Protein AF-A0A842QDX1-F1 (afdb_monomer_lite)

Foldseek 3Di:
DDPVVVVPDDPVVVVVVVVVVVVVVVVCVVVVPPDVPVVVVVVCVLVVVLVCQLPVVPPVSVVCVCCVLPVCVVQLLSVLQVQLQVQLVQVVVQVVVCVVVDPDDDCDDSNVFAVCSNLLSVLSNLLSSLLVLLLCCVPVVHPDPDHNVRSLVVSVVSLVVSLVVLVVVLVVCCVVVPPVSVVSQQQYAHNGGPQRDPPVSSVVNSVVSNVSSVVSNVSSVD

Structure (mmCIF, N/CA/C/O backbone):
data_AF-A0A842QDX1-F1
#
_entry.id   AF-A0A842QDX1-F1
#
loop_
_atom_site.group_PDB
_atom_site.id
_atom_site.type_symbol
_atom_site.label_atom_id
_atom_site.label_alt_id
_atom_site.label_comp_id
_atom_site.label_asym_id
_atom_site.label_entity_id
_atom_site.label_seq_id
_atom_site.pdbx_PDB_ins_code
_atom_site.Cartn_x
_atom_site.Cartn_y
_atom_site.Cartn_z
_atom_site.occupancy
_atom_site.B_iso_or_equiv
_atom_site.auth_seq_id
_atom_site.auth_comp_id
_atom_site.auth_asym_id
_atom_site.auth_atom_id
_atom_site.pdbx_PDB_model_num
ATOM 1 N N . MET A 1 1 ? -6.649 -44.299 9.368 1.00 44.12 1 MET A N 1
ATOM 2 C CA . MET A 1 1 ? -7.633 -43.204 9.527 1.00 44.12 1 MET A CA 1
ATOM 3 C C . MET A 1 1 ? -8.940 -43.689 8.913 1.00 44.12 1 MET A C 1
ATOM 5 O O . MET A 1 1 ? -8.917 -44.110 7.765 1.00 44.12 1 MET A O 1
ATOM 9 N N . ASN A 1 2 ? -9.995 -43.812 9.721 1.00 43.19 2 ASN A N 1
ATOM 10 C CA . ASN A 1 2 ? -11.159 -44.667 9.454 1.00 43.19 2 ASN A CA 1
ATOM 11 C C . ASN A 1 2 ? -12.081 -44.080 8.361 1.00 43.19 2 ASN A C 1
ATOM 13 O O . ASN A 1 2 ? -12.425 -42.901 8.419 1.00 43.19 2 ASN A O 1
ATOM 17 N N . VAL A 1 3 ? -12.462 -44.893 7.370 1.00 58.62 3 VAL A N 1
ATOM 18 C CA . VAL A 1 3 ? -13.145 -44.476 6.121 1.00 58.62 3 VAL A CA 1
ATOM 19 C C . VAL A 1 3 ? -14.582 -43.974 6.363 1.00 58.62 3 VAL A C 1
ATOM 21 O O . VAL A 1 3 ? -15.122 -43.214 5.562 1.00 58.62 3 VAL A O 1
ATOM 24 N N . GLU A 1 4 ? -15.177 -44.294 7.513 1.00 51.81 4 GLU A N 1
ATOM 25 C CA . GLU A 1 4 ? -16.549 -43.905 7.878 1.00 51.81 4 GLU A CA 1
ATOM 26 C C . GLU A 1 4 ? -16.724 -42.416 8.244 1.00 51.81 4 GLU A C 1
ATOM 28 O O . GLU A 1 4 ? -17.830 -41.882 8.152 1.00 51.81 4 GLU A O 1
ATOM 33 N N . TRP A 1 5 ? -15.652 -41.701 8.609 1.00 52.66 5 TRP A N 1
ATOM 34 C CA . TRP A 1 5 ? -15.734 -40.292 9.036 1.00 52.66 5 TRP A CA 1
ATOM 35 C C . TRP A 1 5 ? -16.058 -39.310 7.897 1.00 52.66 5 TRP A C 1
ATOM 37 O O . TRP A 1 5 ? -16.647 -38.256 8.129 1.00 52.66 5 TRP A O 1
ATOM 47 N N . VAL A 1 6 ? -15.722 -39.658 6.652 1.00 55.47 6 VAL A N 1
ATOM 48 C CA . VAL A 1 6 ? -15.849 -38.759 5.488 1.00 55.47 6 VAL A CA 1
ATOM 49 C C . VAL A 1 6 ? -17.302 -38.629 5.004 1.00 55.47 6 VAL A C 1
ATOM 51 O O . VAL A 1 6 ? -17.659 -37.641 4.362 1.00 55.47 6 VAL A O 1
ATOM 54 N N . GLN A 1 7 ? -18.171 -39.591 5.327 1.00 58.50 7 GLN A N 1
ATOM 55 C CA . GLN A 1 7 ? -19.550 -39.622 4.824 1.00 58.50 7 GLN A CA 1
ATOM 56 C C . GLN A 1 7 ? -20.537 -38.744 5.615 1.00 58.50 7 GLN A C 1
ATOM 58 O O . GLN A 1 7 ? -21.637 -38.501 5.128 1.00 58.50 7 GLN A O 1
ATOM 63 N N . ARG A 1 8 ? -20.161 -38.221 6.795 1.00 58.16 8 ARG A N 1
ATOM 64 C CA . ARG A 1 8 ? -21.046 -37.404 7.659 1.00 58.16 8 ARG A CA 1
ATOM 65 C C . ARG A 1 8 ? -20.762 -35.896 7.644 1.00 58.16 8 ARG A C 1
ATOM 67 O O . ARG A 1 8 ? -21.304 -35.167 8.471 1.00 58.16 8 ARG A O 1
ATOM 74 N N . MET A 1 9 ? -19.930 -35.403 6.729 1.00 59.22 9 MET A N 1
ATOM 75 C CA . MET A 1 9 ? -19.600 -33.976 6.660 1.00 59.22 9 MET A CA 1
ATOM 76 C C . MET A 1 9 ? -20.582 -33.205 5.774 1.00 59.22 9 MET A C 1
ATOM 78 O O . MET A 1 9 ? -20.740 -33.510 4.591 1.00 59.22 9 MET A O 1
ATOM 82 N N . GLY A 1 10 ? -21.204 -32.164 6.335 1.00 73.94 10 GLY A N 1
ATOM 83 C CA . GLY A 1 10 ? -21.978 -31.190 5.565 1.00 73.94 10 GLY A CA 1
ATOM 84 C C . GLY A 1 10 ? -21.113 -30.472 4.521 1.00 73.94 10 GLY A C 1
ATOM 85 O O . GLY A 1 10 ? -19.901 -30.332 4.690 1.00 73.94 10 GLY A O 1
ATOM 86 N N . LEU A 1 11 ? -21.735 -29.997 3.436 1.00 68.94 11 LEU A N 1
ATOM 87 C CA . LEU A 1 11 ? -21.064 -29.358 2.290 1.00 68.94 11 LEU A CA 1
ATOM 88 C C . LEU A 1 11 ? -20.099 -28.226 2.706 1.00 68.94 11 LEU A C 1
ATOM 90 O O . LEU A 1 11 ? -19.024 -28.070 2.126 1.00 68.94 11 LEU A O 1
ATOM 94 N N . VAL A 1 12 ? -20.458 -27.477 3.752 1.00 64.56 12 VAL A N 1
ATOM 95 C CA . VAL A 1 12 ? -19.652 -26.391 4.332 1.00 64.56 12 VAL A CA 1
ATOM 96 C C . VAL A 1 12 ? -18.371 -26.922 4.970 1.00 64.56 12 VAL A C 1
ATOM 98 O O . VAL A 1 12 ? -17.291 -26.395 4.716 1.00 64.56 12 VAL A O 1
ATOM 101 N N . GLU A 1 13 ? -18.465 -28.011 5.729 1.00 68.81 13 GLU A N 1
ATOM 102 C CA . GLU A 1 13 ? -17.329 -28.613 6.424 1.00 68.81 13 GLU A CA 1
ATOM 103 C C . GLU A 1 13 ? -16.372 -29.282 5.429 1.00 68.81 13 GLU A C 1
ATOM 105 O O . GLU A 1 13 ? -15.154 -29.191 5.559 1.00 68.81 13 GLU A O 1
ATOM 110 N N . LYS A 1 14 ? -16.924 -29.854 4.353 1.00 67.75 14 LYS A N 1
ATOM 111 C CA . LYS A 1 14 ? -16.159 -30.417 3.234 1.00 67.75 14 LYS A CA 1
ATOM 112 C C . LYS A 1 14 ? -15.403 -29.336 2.451 1.00 67.75 14 LYS A C 1
ATOM 114 O O . LYS A 1 14 ? -14.257 -29.542 2.056 1.00 67.75 14 LYS A O 1
ATOM 119 N N . THR A 1 15 ? -16.021 -28.168 2.270 1.00 67.31 15 THR A N 1
ATOM 120 C CA . THR A 1 15 ? -15.395 -26.998 1.631 1.00 67.31 15 THR A CA 1
ATOM 121 C C . THR A 1 15 ? -14.314 -26.396 2.529 1.00 67.31 15 THR A C 1
ATOM 123 O O . THR A 1 15 ? -13.210 -26.108 2.069 1.00 67.31 15 THR A O 1
ATOM 126 N N . ARG A 1 16 ? -14.592 -26.281 3.832 1.00 66.94 16 ARG A N 1
ATOM 127 C CA . ARG A 1 16 ? -13.636 -25.835 4.849 1.00 66.94 16 ARG A CA 1
ATOM 128 C C . ARG A 1 16 ? -12.423 -26.757 4.917 1.00 66.94 16 ARG A C 1
ATOM 130 O O . ARG A 1 16 ? -11.301 -26.265 4.903 1.00 66.94 16 ARG A O 1
ATOM 137 N N . GLU A 1 17 ? -12.620 -28.072 4.923 1.00 68.00 17 GLU A N 1
ATOM 138 C CA . GLU A 1 17 ? -11.515 -29.029 4.854 1.00 68.00 17 GLU A CA 1
ATOM 139 C C . GLU A 1 17 ? -10.751 -28.958 3.533 1.00 68.00 17 GLU A C 1
ATOM 141 O O . GLU A 1 17 ? -9.529 -29.063 3.549 1.00 68.00 17 GLU A O 1
ATOM 146 N N . GLY A 1 18 ? -11.426 -28.742 2.402 1.00 73.81 18 GLY A N 1
ATOM 147 C CA . GLY A 1 18 ? -10.763 -28.525 1.114 1.00 73.81 18 GLY A CA 1
ATOM 148 C C . GLY A 1 18 ? -9.826 -27.316 1.149 1.00 73.81 18 GLY A C 1
ATOM 149 O O . GLY A 1 18 ? -8.657 -27.426 0.787 1.00 73.81 18 GLY A O 1
ATOM 150 N N . ILE A 1 19 ? -10.308 -26.188 1.675 1.00 65.00 19 ILE A N 1
ATOM 151 C CA . ILE A 1 19 ? -9.524 -24.957 1.844 1.00 65.00 19 ILE A CA 1
ATOM 152 C C . ILE A 1 19 ? -8.368 -25.181 2.822 1.00 65.00 19 ILE A C 1
ATOM 154 O O . ILE A 1 19 ? -7.234 -24.806 2.532 1.00 65.00 19 ILE A O 1
ATOM 158 N N . LEU A 1 20 ? -8.626 -25.835 3.958 1.00 59.53 20 LEU A N 1
ATOM 159 C CA . LEU A 1 20 ? -7.594 -26.139 4.947 1.00 59.53 20 LEU A CA 1
ATOM 160 C C . LEU A 1 20 ? -6.529 -27.083 4.390 1.00 59.53 20 LEU A C 1
ATOM 162 O O . LEU A 1 20 ? -5.360 -26.887 4.691 1.00 59.53 20 LEU A O 1
ATOM 166 N N . ARG A 1 21 ? -6.891 -28.056 3.547 1.00 62.84 21 ARG A N 1
ATOM 167 C CA . ARG A 1 21 ? -5.929 -28.945 2.877 1.00 62.84 21 ARG A CA 1
ATOM 168 C C . ARG A 1 21 ? -5.080 -28.199 1.856 1.00 62.84 21 ARG A C 1
ATOM 170 O O . ARG A 1 21 ? -3.879 -28.424 1.822 1.00 62.84 21 ARG A O 1
ATOM 177 N N . VAL A 1 22 ? -5.667 -27.290 1.076 1.00 64.69 22 VAL A N 1
ATOM 178 C CA . VAL A 1 22 ? -4.919 -26.437 0.136 1.00 64.69 22 VAL A CA 1
ATOM 179 C C . VAL A 1 22 ? -3.952 -25.528 0.895 1.00 64.69 22 VAL A C 1
ATOM 181 O O . VAL A 1 22 ? -2.764 -25.514 0.591 1.00 64.69 22 VAL A O 1
ATOM 184 N N . ILE A 1 23 ? -4.415 -24.843 1.943 1.00 56.50 23 ILE A N 1
ATOM 185 C CA . ILE A 1 23 ? -3.565 -24.017 2.813 1.00 56.50 23 ILE A CA 1
ATOM 186 C C . ILE A 1 23 ? -2.470 -24.870 3.469 1.00 56.50 23 ILE A C 1
ATOM 188 O O . ILE A 1 23 ? -1.314 -24.468 3.478 1.00 56.50 23 ILE A O 1
ATOM 192 N N . ALA A 1 24 ? -2.795 -26.067 3.961 1.00 54.41 24 ALA A N 1
ATOM 193 C CA . ALA A 1 24 ? -1.830 -26.979 4.574 1.00 54.41 24 ALA A CA 1
ATOM 194 C C . ALA A 1 24 ? -0.810 -27.545 3.576 1.00 54.41 24 ALA A C 1
ATOM 196 O O . ALA A 1 24 ? 0.269 -27.938 3.997 1.00 54.41 24 ALA A O 1
ATOM 197 N N . TYR A 1 25 ? -1.119 -27.568 2.277 1.00 63.50 25 TYR A N 1
ATOM 198 C CA . TYR A 1 25 ? -0.172 -27.915 1.213 1.00 63.50 25 TYR A CA 1
ATOM 199 C C . TYR A 1 25 ? 0.713 -26.724 0.824 1.00 63.50 25 TYR A C 1
ATOM 201 O O . TYR A 1 25 ? 1.889 -26.884 0.503 1.00 63.50 25 TYR A O 1
ATOM 209 N N . LEU A 1 26 ? 0.154 -25.513 0.894 1.00 51.78 26 LEU A N 1
ATOM 210 C CA . LEU A 1 26 ? 0.867 -24.268 0.633 1.00 51.78 26 LEU A CA 1
ATOM 211 C C . LEU A 1 26 ? 1.788 -23.877 1.793 1.00 51.78 26 LEU A C 1
ATOM 213 O O . LEU A 1 26 ? 2.853 -23.334 1.540 1.00 51.78 26 LEU A O 1
ATOM 217 N N . ILE A 1 27 ? 1.444 -24.192 3.046 1.00 54.28 27 ILE A N 1
ATOM 218 C CA . ILE A 1 27 ? 2.268 -23.872 4.224 1.00 54.28 27 ILE A CA 1
ATOM 219 C C . ILE A 1 27 ? 3.680 -24.476 4.107 1.00 54.28 27 ILE A C 1
ATOM 221 O O . ILE A 1 27 ? 4.635 -23.720 4.229 1.00 54.28 27 ILE A O 1
ATOM 225 N N . PRO A 1 28 ? 3.876 -25.772 3.801 1.00 45.00 28 PRO A N 1
ATOM 226 C CA . PRO A 1 28 ? 5.197 -26.333 3.555 1.00 45.00 28 PRO A CA 1
ATOM 227 C C . PRO A 1 28 ? 5.869 -25.762 2.311 1.00 45.00 28 PRO A C 1
ATOM 229 O O . PRO A 1 28 ? 7.083 -25.746 2.276 1.00 45.00 28 PRO A O 1
ATOM 232 N N . LEU A 1 29 ? 5.145 -25.290 1.296 1.00 49.12 29 LEU A N 1
ATOM 233 C CA . LEU A 1 29 ? 5.743 -24.584 0.152 1.00 49.12 29 LEU A CA 1
ATOM 234 C C . LEU A 1 29 ? 6.267 -23.200 0.566 1.00 49.12 29 LEU A C 1
ATOM 236 O O . LEU A 1 29 ? 7.365 -22.818 0.185 1.00 49.12 29 LEU A O 1
ATOM 240 N N . VAL A 1 30 ? 5.526 -22.496 1.422 1.00 44.00 30 VAL A N 1
ATOM 241 C CA . VAL A 1 30 ? 5.900 -21.206 2.022 1.00 44.00 30 VAL A CA 1
ATOM 242 C C . VAL A 1 30 ? 7.028 -21.363 3.055 1.00 44.00 30 VAL A C 1
ATOM 244 O O . VAL A 1 30 ? 7.850 -20.466 3.200 1.00 44.00 30 VAL A O 1
ATOM 247 N N . VAL A 1 31 ? 7.095 -22.502 3.754 1.00 40.97 31 VAL A N 1
ATOM 248 C CA . VAL A 1 31 ? 8.083 -22.803 4.810 1.00 40.97 31 VAL A CA 1
ATOM 249 C C . VAL A 1 31 ? 9.338 -23.507 4.268 1.00 40.97 31 VAL A C 1
ATOM 251 O O . VAL A 1 31 ? 10.419 -23.309 4.814 1.00 40.97 31 VAL A O 1
ATOM 254 N N . GLN A 1 32 ? 9.227 -24.307 3.200 1.00 40.62 32 GLN A N 1
ATOM 255 C CA . GLN A 1 32 ? 10.366 -24.954 2.522 1.00 40.62 32 GLN A CA 1
ATOM 256 C C . GLN A 1 32 ? 11.016 -24.060 1.464 1.00 40.62 32 GLN A C 1
ATOM 258 O O . GLN A 1 32 ? 12.093 -24.393 0.976 1.00 40.62 32 GLN A O 1
ATOM 263 N N . MET A 1 33 ? 10.414 -22.915 1.132 1.00 37.28 33 MET A N 1
ATOM 264 C CA . MET A 1 33 ? 11.164 -21.803 0.558 1.00 37.28 33 MET A CA 1
ATOM 265 C C . MET A 1 33 ? 12.228 -21.399 1.588 1.00 37.28 33 MET A C 1
ATOM 267 O O . MET A 1 33 ? 11.862 -20.934 2.670 1.00 37.28 33 MET A O 1
ATOM 271 N N . PRO A 1 34 ? 13.530 -21.617 1.322 1.00 37.94 34 PRO A N 1
ATOM 272 C CA . PRO A 1 34 ? 14.571 -21.381 2.309 1.00 37.94 34 PRO A CA 1
ATOM 273 C C . PRO A 1 34 ? 14.493 -19.925 2.757 1.00 37.94 34 PRO A C 1
ATOM 275 O O . PRO A 1 34 ? 14.717 -19.037 1.946 1.00 37.94 34 PRO A O 1
ATOM 278 N N . GLY A 1 35 ? 14.164 -19.678 4.026 1.00 42.69 35 GLY A N 1
ATOM 279 C CA . GLY A 1 35 ? 14.240 -18.369 4.669 1.00 42.69 35 GLY A CA 1
ATOM 280 C C . GLY A 1 35 ? 12.959 -17.526 4.633 1.00 42.69 35 GLY A C 1
ATOM 281 O O . GLY A 1 35 ? 12.659 -16.838 3.664 1.00 42.69 35 GLY A O 1
ATOM 282 N N . MET A 1 36 ? 12.335 -17.367 5.800 1.00 38.53 36 MET A N 1
ATOM 283 C CA . MET A 1 36 ? 11.612 -16.128 6.136 1.00 38.53 36 MET A CA 1
ATOM 284 C C . MET A 1 36 ? 12.513 -14.879 5.977 1.00 38.53 36 MET A C 1
ATOM 286 O O . MET A 1 36 ? 12.022 -13.798 5.663 1.00 38.53 36 MET A O 1
ATOM 290 N N . VAL A 1 37 ? 13.841 -15.042 6.089 1.00 40.44 37 VAL A N 1
ATOM 291 C CA . VAL A 1 37 ? 14.862 -14.044 5.709 1.00 40.44 37 VAL A CA 1
ATOM 292 C C . VAL A 1 37 ? 14.902 -13.809 4.196 1.00 40.44 37 VAL A C 1
ATOM 294 O O . VAL A 1 37 ? 15.125 -12.686 3.768 1.00 40.44 37 VAL A O 1
ATOM 297 N N . SER A 1 38 ? 14.616 -14.821 3.380 1.00 41.09 38 SER A N 1
ATOM 298 C CA . SER A 1 38 ? 14.566 -14.718 1.919 1.00 41.09 38 SER A CA 1
ATOM 299 C C . SER A 1 38 ? 13.260 -14.124 1.411 1.00 41.09 38 SER A C 1
ATOM 301 O O . SER A 1 38 ? 13.247 -13.622 0.301 1.00 41.09 38 SER A O 1
ATOM 303 N N . TRP A 1 39 ? 12.179 -14.117 2.199 1.00 39.19 39 TRP A N 1
ATOM 304 C CA . TRP A 1 39 ? 10.939 -13.394 1.873 1.00 39.19 39 TRP A CA 1
ATOM 305 C C . TRP A 1 39 ? 11.020 -11.906 2.242 1.00 39.19 39 TRP A C 1
ATOM 307 O O . TRP A 1 39 ? 10.640 -11.049 1.443 1.00 39.19 39 TRP A O 1
ATOM 317 N N . ILE A 1 40 ? 11.608 -11.585 3.404 1.00 39.44 40 ILE A N 1
ATOM 318 C CA . ILE A 1 40 ? 12.075 -10.222 3.717 1.00 39.44 40 ILE A CA 1
ATOM 319 C C . ILE A 1 40 ? 13.102 -9.791 2.663 1.00 39.44 40 ILE A C 1
ATOM 321 O O . ILE A 1 40 ? 13.025 -8.673 2.165 1.00 39.44 40 ILE A O 1
ATOM 325 N N . GLY A 1 41 ? 13.984 -10.705 2.252 1.00 41.25 41 GLY A N 1
ATOM 326 C CA . GLY A 1 41 ? 14.928 -10.580 1.148 1.00 41.25 41 GLY A CA 1
ATOM 327 C C . GLY A 1 41 ? 14.245 -10.312 -0.189 1.00 41.25 41 GLY A C 1
ATOM 328 O O . GLY A 1 41 ? 14.555 -9.317 -0.798 1.00 41.25 41 GLY A O 1
ATOM 329 N N . LEU A 1 42 ? 13.261 -11.096 -0.628 1.00 43.12 42 LEU A N 1
ATOM 330 C CA . LEU A 1 42 ? 12.577 -10.960 -1.924 1.00 43.12 42 LEU A CA 1
ATOM 331 C C . LEU A 1 42 ? 11.758 -9.668 -2.042 1.00 43.12 42 LEU A C 1
ATOM 333 O O . LEU A 1 42 ? 11.743 -9.058 -3.105 1.00 43.12 42 LEU A O 1
ATOM 337 N N . MET A 1 43 ? 11.113 -9.222 -0.959 1.00 43.34 43 MET A N 1
ATOM 338 C CA . MET A 1 43 ? 10.417 -7.924 -0.900 1.00 43.34 43 MET A CA 1
ATOM 339 C C . MET A 1 43 ? 11.387 -6.746 -0.828 1.00 43.34 43 MET A C 1
ATOM 341 O O . MET A 1 43 ? 11.102 -5.666 -1.344 1.00 43.34 43 MET A O 1
ATOM 345 N N . SER A 1 44 ? 12.535 -6.948 -0.184 1.00 47.94 44 SER A N 1
ATOM 346 C CA . SER A 1 44 ? 13.599 -5.959 -0.166 1.00 47.94 44 SER A CA 1
ATOM 347 C C . SER A 1 44 ? 14.503 -6.063 -1.381 1.00 47.94 44 SER A C 1
ATOM 349 O O . SER A 1 44 ? 15.203 -5.108 -1.600 1.00 47.94 44 SER A O 1
ATOM 351 N N . VAL A 1 45 ? 14.472 -7.104 -2.220 1.00 50.56 45 VAL A N 1
ATOM 352 C CA . VAL A 1 45 ? 15.362 -7.269 -3.385 1.00 50.56 45 VAL A CA 1
ATOM 353 C C . VAL A 1 45 ? 15.149 -6.160 -4.408 1.00 50.56 45 VAL A C 1
ATOM 355 O O . VAL A 1 45 ? 16.150 -5.574 -4.791 1.00 50.56 45 VAL A O 1
ATOM 358 N N . PRO A 1 46 ? 13.924 -5.769 -4.812 1.00 49.34 46 PRO A N 1
ATOM 359 C CA . PRO A 1 46 ? 13.758 -4.594 -5.665 1.00 49.34 46 PRO A CA 1
ATOM 360 C C . PRO A 1 46 ? 14.343 -3.327 -5.027 1.00 49.34 46 PRO A C 1
ATOM 362 O O . PRO A 1 46 ? 15.089 -2.597 -5.672 1.00 49.34 46 PRO A O 1
ATOM 365 N N . LEU A 1 47 ? 14.055 -3.098 -3.741 1.00 53.25 47 LEU A N 1
ATOM 366 C CA . LEU A 1 47 ? 14.543 -1.933 -3.004 1.00 53.25 47 LEU A CA 1
ATOM 367 C C . LEU A 1 47 ? 16.062 -1.987 -2.776 1.00 53.25 47 LEU A C 1
ATOM 369 O O . LEU A 1 47 ? 16.722 -0.972 -2.874 1.00 53.25 47 LEU A O 1
ATOM 373 N N . LEU A 1 48 ? 16.633 -3.153 -2.505 1.00 51.31 48 LEU A N 1
ATOM 374 C CA . LEU A 1 48 ? 18.043 -3.416 -2.245 1.00 51.31 48 LEU A CA 1
ATOM 375 C C . LEU A 1 48 ? 18.823 -3.361 -3.541 1.00 51.31 48 LEU A C 1
ATOM 377 O O . LEU A 1 48 ? 19.880 -2.770 -3.539 1.00 51.31 48 LEU A O 1
ATOM 381 N N . VAL A 1 49 ? 18.320 -3.914 -4.643 1.00 51.62 49 VAL A N 1
ATOM 382 C CA . VAL A 1 49 ? 18.918 -3.766 -5.976 1.00 51.62 49 VAL A CA 1
ATOM 383 C C . VAL A 1 49 ? 18.898 -2.299 -6.379 1.00 51.62 49 VAL A C 1
ATOM 385 O O . VAL A 1 49 ? 19.921 -1.793 -6.822 1.00 51.62 49 VAL A O 1
ATOM 388 N N . PHE A 1 50 ? 17.787 -1.593 -6.151 1.00 58.69 50 PHE A N 1
ATOM 389 C CA . PHE A 1 50 ? 17.717 -0.147 -6.349 1.00 58.69 50 PHE A CA 1
ATOM 390 C C . PHE A 1 50 ? 18.733 0.597 -5.469 1.00 58.69 50 PHE A C 1
ATOM 392 O O . PHE A 1 50 ? 19.507 1.395 -5.982 1.00 58.69 50 PHE A O 1
ATOM 399 N N . LEU A 1 51 ? 18.801 0.302 -4.168 1.00 55.56 51 LEU A N 1
ATOM 400 C CA . LEU A 1 51 ? 19.744 0.925 -3.235 1.00 55.56 51 LEU A CA 1
ATOM 401 C C . LEU A 1 51 ? 21.201 0.561 -3.556 1.00 55.56 51 LEU A C 1
ATOM 403 O O . LEU A 1 51 ? 22.065 1.419 -3.453 1.00 55.56 51 LEU A O 1
ATOM 407 N N . ILE A 1 52 ? 21.490 -0.671 -3.974 1.00 57.34 52 ILE A N 1
ATOM 408 C CA . ILE A 1 52 ? 22.821 -1.148 -4.372 1.00 57.34 52 ILE A CA 1
ATOM 409 C C . ILE A 1 52 ? 23.240 -0.487 -5.68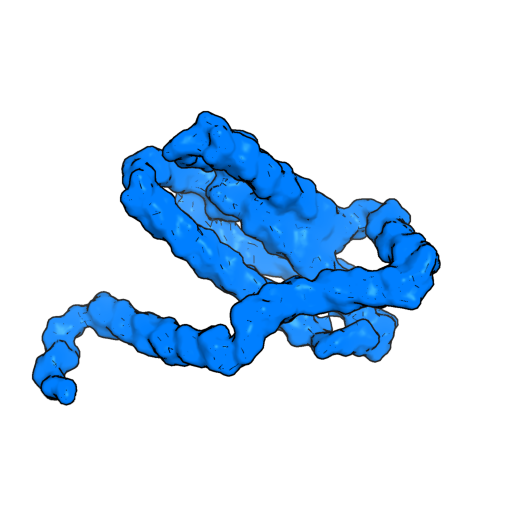4 1.00 57.34 52 ILE A C 1
ATOM 411 O O . ILE A 1 52 ? 24.372 -0.036 -5.785 1.00 57.34 52 ILE A O 1
ATOM 415 N N . ALA A 1 53 ? 22.349 -0.376 -6.670 1.00 55.69 53 ALA A N 1
ATOM 416 C CA . ALA A 1 53 ? 22.627 0.337 -7.914 1.00 55.69 53 ALA A CA 1
ATOM 417 C C . ALA A 1 53 ? 22.815 1.844 -7.667 1.00 55.69 53 ALA A C 1
ATOM 419 O O . ALA A 1 53 ? 23.735 2.455 -8.204 1.00 55.69 53 ALA A O 1
ATOM 420 N N . MET A 1 54 ? 21.989 2.437 -6.804 1.00 62.81 54 MET A N 1
ATOM 421 C CA . MET A 1 54 ? 22.067 3.849 -6.432 1.00 62.81 54 MET A CA 1
ATOM 422 C C . MET A 1 54 ? 23.362 4.164 -5.670 1.00 62.81 54 MET A C 1
ATOM 424 O O . MET A 1 54 ? 24.061 5.111 -6.015 1.00 62.81 54 MET A O 1
ATOM 428 N N . LEU A 1 55 ? 23.699 3.371 -4.647 1.00 61.94 55 LEU A N 1
ATOM 429 C CA . LEU A 1 55 ? 24.885 3.575 -3.808 1.00 61.94 55 LEU A CA 1
ATOM 430 C C . LEU A 1 55 ? 26.175 3.103 -4.493 1.00 61.94 55 LEU A C 1
ATOM 432 O O . LEU A 1 55 ? 27.230 3.694 -4.280 1.00 61.94 55 LEU A O 1
ATOM 436 N N . GLY A 1 56 ? 26.100 2.061 -5.324 1.00 61.12 56 GLY A N 1
ATOM 437 C CA . GLY A 1 56 ? 27.234 1.485 -6.054 1.00 61.12 56 GLY A CA 1
ATOM 438 C C . GLY A 1 56 ? 27.768 2.391 -7.162 1.00 61.12 56 GLY A C 1
ATOM 439 O O . GLY A 1 56 ? 28.963 2.371 -7.437 1.00 61.12 56 GLY A O 1
ATOM 440 N N . ASN A 1 57 ? 26.915 3.248 -7.729 1.00 65.62 57 ASN A N 1
ATOM 441 C CA . ASN A 1 57 ? 27.326 4.325 -8.633 1.00 65.62 57 ASN A CA 1
ATOM 442 C C . ASN A 1 57 ? 27.765 5.600 -7.881 1.00 65.62 57 ASN A C 1
ATOM 444 O O . ASN A 1 57 ? 28.019 6.630 -8.498 1.00 65.62 57 ASN A O 1
ATOM 448 N N . GLY A 1 58 ? 27.863 5.566 -6.547 1.00 69.25 58 GLY A N 1
ATOM 449 C CA . GLY A 1 58 ? 28.314 6.703 -5.746 1.00 69.25 58 GLY A CA 1
ATOM 450 C C . GLY A 1 58 ? 27.388 7.930 -5.849 1.00 69.25 58 GLY A C 1
ATOM 451 O O . GLY A 1 58 ? 26.175 7.785 -6.015 1.00 69.25 58 GLY A O 1
ATOM 452 N N . PRO A 1 59 ? 27.925 9.161 -5.736 1.00 72.62 59 PRO A N 1
ATOM 453 C CA . PRO A 1 59 ? 27.119 10.384 -5.751 1.00 72.62 59 PRO A CA 1
ATOM 454 C C . PRO A 1 59 ? 26.270 10.572 -7.015 1.00 72.62 59 PRO A C 1
ATOM 456 O O . PRO A 1 59 ? 25.209 11.187 -6.935 1.00 72.62 59 PRO A O 1
ATOM 459 N N . THR A 1 60 ? 26.697 10.040 -8.164 1.00 69.81 60 THR A N 1
ATOM 460 C CA . THR A 1 60 ? 25.952 10.148 -9.427 1.00 69.81 60 THR A CA 1
ATOM 461 C C . THR A 1 60 ? 24.728 9.241 -9.441 1.00 69.81 60 THR A C 1
ATOM 463 O O . THR A 1 60 ? 23.661 9.707 -9.816 1.00 69.81 60 THR A O 1
ATOM 466 N N . GLY A 1 61 ? 24.818 8.009 -8.928 1.00 65.44 61 GLY A N 1
ATOM 467 C CA . GLY A 1 61 ? 23.650 7.129 -8.791 1.00 65.44 61 GLY A CA 1
ATOM 468 C C . GLY A 1 61 ? 22.593 7.687 -7.838 1.00 65.44 61 GLY A C 1
ATOM 469 O O . GLY A 1 61 ? 21.396 7.620 -8.116 1.00 65.44 61 GLY A O 1
ATOM 470 N N . ILE A 1 62 ? 23.027 8.308 -6.736 1.00 63.84 62 ILE A N 1
ATOM 471 C CA . ILE A 1 62 ? 22.129 9.026 -5.821 1.00 63.84 62 ILE A CA 1
ATOM 472 C C . ILE A 1 62 ? 21.510 10.239 -6.522 1.00 63.84 62 ILE A C 1
ATOM 474 O O . ILE A 1 62 ? 20.304 10.444 -6.421 1.00 63.84 62 ILE A O 1
ATOM 478 N N . ALA A 1 63 ? 22.302 11.035 -7.245 1.00 68.75 63 ALA A N 1
ATOM 479 C CA . ALA A 1 63 ? 21.809 12.206 -7.966 1.00 68.75 63 ALA A CA 1
ATOM 480 C C . ALA A 1 63 ? 20.840 11.842 -9.100 1.00 68.75 63 ALA A C 1
ATOM 482 O O . ALA A 1 63 ? 19.879 12.571 -9.319 1.00 68.75 63 ALA A O 1
ATOM 483 N N . GLU A 1 64 ? 21.042 10.717 -9.781 1.00 67.44 64 GLU A N 1
ATOM 484 C CA . GLU A 1 64 ? 20.136 10.193 -10.804 1.00 67.44 64 GLU A CA 1
ATOM 485 C C . GLU A 1 64 ? 18.845 9.665 -10.190 1.00 67.44 64 GLU A C 1
ATOM 487 O O . GLU A 1 64 ? 17.775 10.000 -10.678 1.00 67.44 64 GLU A O 1
ATOM 492 N N . ALA A 1 65 ? 18.912 8.915 -9.086 1.00 65.38 65 ALA A N 1
ATOM 493 C CA . ALA A 1 65 ? 17.723 8.476 -8.361 1.00 65.38 65 ALA A CA 1
ATOM 494 C C . ALA A 1 65 ? 16.916 9.673 -7.833 1.00 65.38 65 ALA A C 1
ATOM 496 O O . ALA A 1 65 ? 15.706 9.763 -8.042 1.00 65.38 65 ALA A O 1
ATOM 497 N N . VAL A 1 66 ? 17.587 10.632 -7.190 1.00 67.44 66 VAL A N 1
ATOM 498 C CA . VAL A 1 66 ? 16.967 11.872 -6.710 1.00 67.44 66 VAL A CA 1
ATOM 499 C C . VAL A 1 66 ? 16.425 12.679 -7.880 1.00 67.44 66 VAL A C 1
ATOM 501 O O . VAL A 1 66 ? 15.281 13.103 -7.829 1.00 67.44 66 VAL A O 1
ATOM 504 N N . GLY A 1 67 ? 17.196 12.862 -8.949 1.00 66.75 67 GLY A N 1
ATOM 505 C CA . GLY A 1 67 ? 16.771 13.583 -10.142 1.00 66.75 67 GLY A CA 1
ATOM 506 C C . GLY A 1 67 ? 15.566 12.922 -10.801 1.00 66.75 67 GLY A C 1
ATOM 507 O O . GLY A 1 67 ? 14.606 13.590 -11.164 1.00 66.75 67 GLY A O 1
ATOM 508 N N . PHE A 1 68 ? 15.553 11.600 -10.870 1.00 65.50 68 PHE A N 1
ATOM 509 C CA . PHE A 1 68 ? 14.467 10.829 -11.443 1.00 65.50 68 PHE A CA 1
ATOM 510 C C . PHE A 1 68 ? 13.137 11.055 -10.696 1.00 65.50 68 PHE A C 1
ATOM 512 O O . PHE A 1 68 ? 12.101 11.334 -11.309 1.00 65.50 68 PHE A O 1
ATOM 519 N N . PHE A 1 69 ? 13.177 11.011 -9.365 1.00 65.56 69 PHE A N 1
ATOM 520 C CA . PHE A 1 69 ? 12.011 11.253 -8.522 1.00 65.56 69 PHE A CA 1
ATOM 521 C C . PHE A 1 69 ? 11.642 12.756 -8.472 1.00 65.56 69 PHE A C 1
ATOM 523 O O . PHE A 1 69 ? 10.484 13.145 -8.657 1.00 65.56 69 PHE A O 1
ATOM 530 N N . VAL A 1 70 ? 12.617 13.641 -8.291 1.00 69.88 70 VAL A N 1
ATOM 531 C CA . VAL A 1 70 ? 12.388 15.069 -8.021 1.00 69.88 70 VAL A CA 1
ATOM 532 C C . VAL A 1 70 ? 12.126 15.889 -9.286 1.00 69.88 70 VAL A C 1
ATOM 534 O O . VAL A 1 70 ? 11.339 16.830 -9.232 1.00 69.88 70 VAL A O 1
ATOM 537 N N . LEU A 1 71 ? 12.739 15.554 -10.426 1.00 73.75 71 LEU A N 1
ATOM 538 C CA . LEU A 1 71 ? 12.643 16.362 -11.653 1.00 73.75 71 LEU A CA 1
ATOM 539 C C . LEU A 1 71 ? 11.378 16.073 -12.471 1.00 73.75 71 LEU A C 1
ATOM 541 O O . LEU A 1 71 ? 11.018 16.877 -13.324 1.00 73.75 71 LEU A O 1
ATOM 545 N N . ASN A 1 72 ? 10.668 14.975 -12.188 1.00 76.19 72 ASN A N 1
ATOM 546 C CA . ASN A 1 72 ? 9.379 14.651 -12.808 1.00 76.19 72 ASN A CA 1
ATOM 547 C C . ASN A 1 72 ? 8.296 14.365 -11.751 1.00 76.19 72 ASN A C 1
ATOM 549 O O . ASN A 1 72 ? 7.755 13.255 -11.688 1.00 76.19 72 ASN A O 1
ATOM 553 N N . PRO A 1 73 ? 7.942 15.354 -10.909 1.00 75.25 73 PRO A N 1
ATOM 554 C CA . PRO A 1 73 ? 7.039 15.139 -9.780 1.00 75.25 73 PRO A CA 1
ATOM 555 C C . PRO A 1 73 ? 5.590 14.881 -10.213 1.00 75.25 73 PRO A C 1
ATOM 557 O O . PRO A 1 73 ? 4.816 14.314 -9.449 1.00 75.25 73 PRO A O 1
ATOM 560 N N . LEU A 1 74 ? 5.224 15.279 -11.436 1.00 83.81 74 LEU A N 1
ATOM 561 C CA . LEU A 1 74 ? 3.879 15.106 -11.990 1.00 83.81 74 LEU A CA 1
ATOM 562 C C . LEU A 1 74 ? 3.691 13.783 -12.744 1.00 83.81 74 LEU A C 1
ATOM 564 O O . LEU A 1 74 ? 2.593 13.509 -13.224 1.00 83.81 74 LEU A O 1
ATOM 568 N N . ASN A 1 75 ? 4.734 12.955 -12.855 1.00 87.62 75 ASN A N 1
ATOM 569 C CA . ASN A 1 75 ? 4.587 11.630 -13.442 1.00 87.62 75 ASN A CA 1
ATOM 570 C C . ASN A 1 75 ? 3.620 10.790 -12.567 1.00 87.62 75 ASN A C 1
ATOM 572 O O . ASN A 1 75 ? 3.857 10.676 -11.361 1.00 87.62 75 ASN A O 1
ATOM 576 N N . PRO A 1 76 ? 2.562 10.172 -13.133 1.00 91.06 76 PRO A N 1
ATOM 577 C CA . PRO A 1 76 ? 1.576 9.393 -12.377 1.00 91.06 76 PRO A CA 1
ATOM 578 C C . PRO A 1 76 ? 2.173 8.301 -11.478 1.00 91.06 76 PRO A C 1
ATOM 580 O O . PRO A 1 76 ? 1.657 8.040 -10.392 1.00 91.06 76 PRO A O 1
ATOM 583 N N . MET A 1 77 ? 3.279 7.686 -11.899 1.00 88.81 77 MET A N 1
ATOM 584 C CA . MET A 1 77 ? 3.966 6.617 -11.168 1.00 88.81 77 MET A CA 1
ATOM 585 C C . MET A 1 77 ? 4.673 7.179 -9.929 1.00 88.81 77 MET A C 1
ATOM 587 O O . MET A 1 77 ? 4.580 6.597 -8.847 1.00 88.81 77 MET A O 1
ATOM 591 N N . ASN A 1 78 ? 5.296 8.354 -10.066 1.00 88.31 78 ASN A N 1
ATOM 592 C CA . ASN A 1 78 ? 5.909 9.088 -8.958 1.00 88.31 78 ASN A CA 1
ATOM 593 C C . ASN A 1 78 ? 4.844 9.604 -7.984 1.00 88.31 78 ASN A C 1
ATOM 595 O O . ASN A 1 78 ? 5.002 9.454 -6.777 1.00 88.31 78 ASN A O 1
ATOM 599 N N . ILE A 1 79 ? 3.722 10.129 -8.489 1.00 92.69 79 ILE A N 1
ATOM 600 C CA . ILE A 1 79 ? 2.589 10.554 -7.653 1.00 92.69 79 ILE A CA 1
ATOM 601 C C . ILE A 1 79 ? 2.079 9.381 -6.808 1.00 92.69 79 ILE A C 1
ATOM 603 O O . ILE A 1 79 ? 1.930 9.521 -5.593 1.00 92.69 79 ILE A O 1
ATOM 607 N N . ALA A 1 80 ? 1.847 8.218 -7.424 1.00 93.44 80 ALA A N 1
ATOM 608 C CA . ALA A 1 80 ? 1.418 7.019 -6.708 1.00 93.44 80 ALA A CA 1
ATOM 609 C C . ALA A 1 80 ? 2.445 6.594 -5.645 1.00 93.44 80 ALA A C 1
ATOM 611 O O . ALA A 1 80 ? 2.065 6.30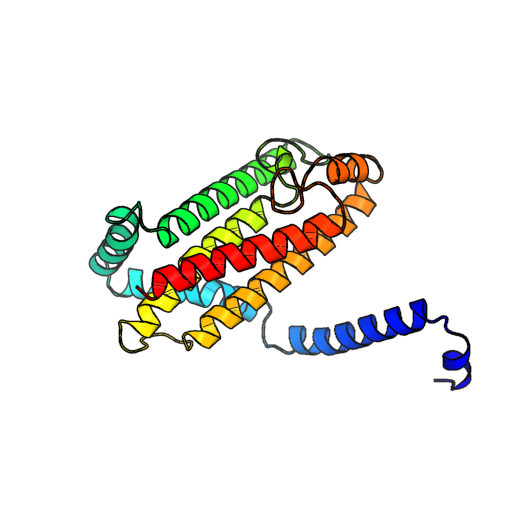6 -4.507 1.00 93.44 80 ALA A O 1
ATOM 612 N N . ALA A 1 81 ? 3.738 6.629 -5.987 1.00 89.44 81 ALA A N 1
ATOM 613 C CA . ALA A 1 81 ? 4.818 6.323 -5.059 1.00 89.44 81 ALA A CA 1
ATOM 614 C C . ALA A 1 81 ? 4.841 7.284 -3.858 1.00 89.44 81 ALA A C 1
ATOM 616 O O . ALA A 1 81 ? 4.866 6.838 -2.711 1.00 89.44 81 ALA A O 1
ATOM 617 N N . TYR A 1 82 ? 4.759 8.596 -4.087 1.00 91.06 82 TYR A N 1
ATOM 618 C CA . TYR A 1 82 ? 4.786 9.599 -3.019 1.00 91.06 82 TYR A CA 1
ATOM 619 C C . TYR A 1 82 ? 3.565 9.533 -2.123 1.00 91.06 82 TYR A C 1
ATOM 621 O O . TYR A 1 82 ? 3.709 9.516 -0.901 1.00 91.06 82 TYR A O 1
ATOM 629 N N . LEU A 1 83 ? 2.369 9.453 -2.707 1.00 94.88 83 LEU A N 1
ATOM 630 C CA . LEU A 1 83 ? 1.141 9.305 -1.933 1.00 94.88 83 LEU A CA 1
ATOM 631 C C . LEU A 1 83 ? 1.186 8.025 -1.100 1.00 94.88 83 LEU A C 1
ATOM 633 O O . LEU A 1 83 ? 0.895 8.063 0.094 1.00 94.88 83 LEU A O 1
ATOM 637 N N . GLY A 1 84 ? 1.626 6.918 -1.701 1.00 93.06 84 GLY A N 1
ATOM 638 C CA . GLY A 1 84 ? 1.818 5.655 -1.003 1.00 93.06 84 GLY A CA 1
ATOM 639 C C . GLY A 1 84 ? 2.783 5.772 0.177 1.00 93.06 84 GLY A C 1
ATOM 640 O O . GLY A 1 84 ? 2.437 5.396 1.299 1.00 93.06 84 GLY A O 1
ATOM 641 N N . ALA A 1 85 ? 3.960 6.363 -0.042 1.00 88.06 85 ALA A N 1
ATOM 642 C CA . ALA A 1 85 ? 4.969 6.573 0.993 1.00 88.06 85 ALA A CA 1
ATOM 643 C C . ALA A 1 85 ? 4.460 7.465 2.135 1.00 88.06 85 ALA A C 1
ATOM 645 O O . ALA A 1 85 ? 4.627 7.116 3.303 1.00 88.06 85 ALA A O 1
ATOM 646 N N . ILE A 1 86 ? 3.803 8.585 1.813 1.00 94.44 86 ILE A N 1
ATOM 647 C CA . ILE A 1 86 ? 3.248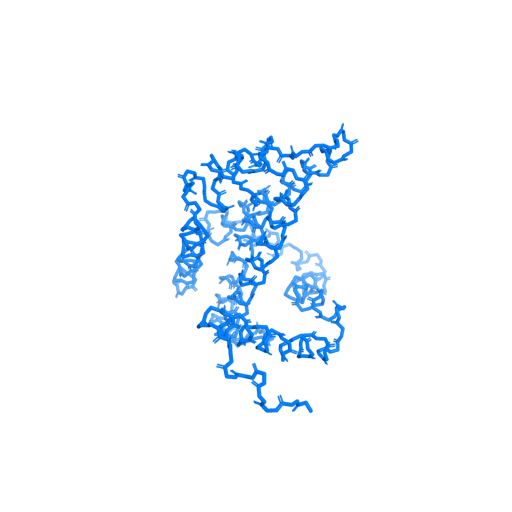 9.518 2.802 1.00 94.44 86 ILE A CA 1
ATOM 648 C C . ILE A 1 86 ? 2.179 8.822 3.645 1.00 94.44 86 ILE A C 1
ATOM 650 O O . ILE A 1 86 ? 2.226 8.892 4.874 1.00 94.44 86 ILE A O 1
ATOM 654 N N . ILE A 1 87 ? 1.240 8.115 3.007 1.00 93.75 87 ILE A N 1
ATOM 655 C CA . ILE A 1 87 ? 0.170 7.391 3.704 1.00 93.75 87 ILE A CA 1
ATOM 656 C C . ILE A 1 87 ? 0.763 6.296 4.596 1.00 93.75 87 ILE A C 1
ATOM 658 O O . ILE A 1 87 ? 0.383 6.194 5.766 1.00 93.75 87 ILE A O 1
ATOM 662 N N . ALA A 1 88 ? 1.706 5.500 4.083 1.00 86.06 88 ALA A N 1
ATOM 663 C CA . ALA A 1 88 ? 2.346 4.429 4.840 1.00 86.06 88 ALA A CA 1
ATOM 664 C C . ALA A 1 88 ? 3.094 4.984 6.058 1.00 86.06 88 ALA A C 1
ATOM 666 O O . ALA A 1 88 ? 2.857 4.538 7.181 1.00 86.06 88 ALA A O 1
ATOM 667 N N . LEU A 1 89 ? 3.935 6.002 5.857 1.00 83.38 89 LEU A N 1
ATOM 668 C CA . LEU A 1 89 ? 4.727 6.608 6.922 1.00 83.38 89 LEU A CA 1
ATOM 669 C C . LEU A 1 89 ? 3.832 7.249 7.987 1.00 83.38 89 LEU A C 1
ATOM 671 O O . LEU A 1 89 ? 3.995 6.961 9.172 1.00 83.38 89 LEU A O 1
ATOM 675 N N . ALA A 1 90 ? 2.847 8.054 7.581 1.00 91.12 90 ALA A N 1
ATOM 676 C CA . ALA A 1 90 ? 1.902 8.670 8.508 1.00 91.12 90 ALA A CA 1
ATOM 677 C C . ALA A 1 90 ? 1.141 7.614 9.325 1.00 91.12 90 ALA A C 1
ATOM 679 O O . ALA A 1 90 ? 0.962 7.771 10.532 1.00 91.12 90 ALA A O 1
ATOM 680 N N . SER A 1 91 ? 0.739 6.509 8.692 1.00 88.56 91 SER A N 1
ATOM 681 C CA . SER A 1 91 ? 0.016 5.414 9.349 1.00 88.56 91 SER A CA 1
ATOM 682 C C . SER A 1 91 ? 0.879 4.646 10.342 1.00 88.56 91 SER A C 1
ATOM 684 O O . SER A 1 91 ? 0.419 4.357 11.447 1.00 88.56 91 SER A O 1
ATOM 686 N N . ILE A 1 92 ? 2.124 4.337 9.973 1.00 84.19 92 ILE A N 1
ATOM 687 C CA . ILE A 1 92 ? 3.077 3.618 10.826 1.00 84.19 92 ILE A CA 1
ATOM 688 C C . ILE A 1 92 ? 3.454 4.477 12.033 1.00 84.19 92 ILE A C 1
ATOM 690 O O . ILE A 1 92 ? 3.396 3.998 13.165 1.00 84.19 92 ILE A O 1
ATOM 694 N N . LEU A 1 93 ? 3.788 5.753 11.812 1.00 86.38 93 LEU A N 1
ATOM 695 C CA . LEU A 1 93 ? 4.132 6.681 12.889 1.00 86.38 93 LEU A CA 1
ATOM 696 C C . LEU A 1 93 ? 2.950 6.885 13.838 1.00 86.38 93 LEU A C 1
ATOM 698 O O . LEU A 1 93 ? 3.115 6.782 15.054 1.00 86.38 93 LEU A O 1
ATOM 702 N N . HIS A 1 94 ? 1.748 7.106 13.298 1.00 89.81 94 HIS A N 1
ATOM 703 C CA . HIS A 1 94 ? 0.543 7.266 14.109 1.00 89.81 94 HIS A CA 1
ATOM 704 C C . HIS A 1 94 ? 0.248 6.015 14.939 1.00 89.81 94 HIS A C 1
ATOM 706 O O . HIS A 1 94 ? 0.018 6.116 16.144 1.00 89.81 94 HIS A O 1
ATOM 712 N N . LEU A 1 95 ? 0.322 4.827 14.332 1.00 87.06 95 LEU A N 1
ATOM 713 C CA . LEU A 1 95 ? 0.114 3.566 15.041 1.00 87.06 95 LEU A CA 1
ATOM 714 C C . LEU A 1 95 ? 1.171 3.350 16.133 1.00 87.06 95 LEU A C 1
ATOM 716 O O . LEU A 1 95 ? 0.826 2.948 17.243 1.00 87.06 95 LEU A O 1
ATOM 720 N N . ALA A 1 96 ? 2.443 3.639 15.851 1.00 85.56 96 ALA A N 1
ATOM 721 C CA . ALA A 1 96 ? 3.537 3.495 16.809 1.00 85.56 96 ALA A CA 1
ATOM 722 C C . ALA A 1 96 ? 3.377 4.430 18.016 1.00 85.56 96 ALA A C 1
ATOM 724 O O . ALA A 1 96 ? 3.604 4.013 19.153 1.00 85.56 96 ALA A O 1
ATOM 725 N N . VAL A 1 97 ? 2.952 5.676 17.789 1.00 87.81 97 VAL A N 1
ATOM 726 C CA . VAL A 1 97 ? 2.669 6.638 18.864 1.00 87.81 97 VAL A CA 1
ATOM 727 C C . VAL A 1 97 ? 1.455 6.197 19.680 1.00 87.81 97 VAL A C 1
ATOM 729 O O . VAL A 1 97 ? 1.512 6.206 20.909 1.00 87.81 97 VAL A O 1
ATOM 732 N N . GLN A 1 98 ? 0.374 5.770 19.025 1.00 87.31 98 GLN A N 1
ATOM 733 C CA . GLN A 1 98 ? -0.860 5.387 19.714 1.00 87.31 98 GLN A CA 1
ATOM 734 C C . GLN A 1 98 ? -0.713 4.093 20.511 1.00 87.31 98 GLN A C 1
ATOM 736 O O . GLN A 1 98 ? -1.187 4.038 21.639 1.00 87.31 98 GLN A O 1
ATOM 741 N N . LYS A 1 99 ? 0.025 3.097 20.005 1.00 81.38 99 LYS A N 1
ATOM 742 C CA . LYS A 1 99 ? 0.333 1.865 20.754 1.00 81.38 99 LYS A CA 1
ATOM 743 C C . LYS A 1 99 ? 1.109 2.122 22.049 1.00 81.38 99 LYS A C 1
ATOM 745 O O . LYS A 1 99 ? 1.014 1.326 22.973 1.00 81.38 99 LYS A O 1
ATOM 750 N N . ARG A 1 100 ? 1.878 3.215 22.129 1.00 82.00 100 ARG A N 1
ATOM 751 C CA . ARG A 1 100 ? 2.579 3.617 23.363 1.00 82.00 100 ARG A CA 1
ATOM 752 C C . ARG A 1 100 ? 1.679 4.362 24.347 1.00 82.00 100 ARG A C 1
ATOM 754 O O . ARG A 1 100 ? 1.963 4.356 25.537 1.00 82.00 100 ARG A O 1
ATOM 761 N N . LYS A 1 101 ? 0.643 5.042 23.850 1.00 77.81 101 LYS A N 1
ATOM 762 C CA . LYS A 1 101 ? -0.245 5.900 24.649 1.00 77.81 101 LYS A CA 1
ATOM 763 C C . LYS A 1 101 ? -1.528 5.204 25.097 1.00 77.81 101 LYS A C 1
ATOM 765 O O . LYS A 1 101 ? -2.094 5.598 26.109 1.00 77.81 101 LYS A O 1
ATOM 770 N N . ALA A 1 102 ? -2.007 4.218 24.344 1.00 64.56 102 ALA A N 1
ATOM 771 C CA . ALA A 1 102 ? -3.319 3.616 24.534 1.00 64.56 102 ALA A CA 1
ATOM 772 C C . ALA A 1 102 ? -3.260 2.083 24.484 1.00 64.56 102 ALA A C 1
ATOM 774 O O . ALA A 1 102 ? -2.594 1.502 23.630 1.00 64.56 102 ALA A O 1
ATOM 775 N N . ASN A 1 103 ? -4.047 1.440 25.352 1.00 67.19 103 ASN A N 1
ATOM 776 C CA . ASN A 1 103 ? -4.275 -0.012 25.364 1.00 67.19 103 ASN A CA 1
ATOM 777 C C . ASN A 1 103 ? -5.500 -0.446 24.523 1.00 67.19 103 ASN A C 1
ATOM 779 O O . ASN A 1 103 ? -5.921 -1.599 24.610 1.00 67.19 103 ASN A O 1
ATOM 783 N N . GLY A 1 104 ? -6.084 0.460 23.729 1.00 83.56 104 GLY A N 1
ATOM 784 C CA . GLY A 1 104 ? -7.349 0.258 23.005 1.00 83.56 104 GLY A CA 1
ATOM 785 C C . GLY A 1 104 ? -7.220 0.151 21.481 1.00 83.56 104 GLY A C 1
ATOM 786 O O . GLY A 1 104 ? -6.117 0.182 20.926 1.00 83.56 104 GLY A O 1
ATOM 787 N N . LEU A 1 105 ? -8.365 0.040 20.801 1.00 89.56 105 LEU A N 1
ATOM 788 C CA . LEU A 1 105 ? -8.454 0.010 19.341 1.00 89.56 105 LEU A CA 1
ATOM 789 C C . LEU A 1 105 ? -8.114 1.390 18.746 1.00 89.56 105 LEU A C 1
ATOM 791 O O . LEU A 1 105 ? -8.685 2.417 19.116 1.00 89.56 105 LEU A O 1
ATOM 795 N N . VAL A 1 106 ? -7.174 1.433 17.798 1.00 91.88 106 VAL A N 1
ATOM 796 C CA . VAL A 1 106 ? -6.749 2.688 17.159 1.00 91.88 106 VAL A CA 1
ATOM 797 C C . VAL A 1 106 ? -7.684 3.021 15.997 1.00 91.88 106 VAL A C 1
ATOM 799 O O . VAL A 1 106 ? -7.631 2.382 14.955 1.00 91.88 106 VAL A O 1
ATOM 802 N N . MET A 1 107 ? -8.510 4.056 16.173 1.00 93.50 107 MET A N 1
ATOM 803 C CA . MET A 1 107 ? -9.504 4.507 15.178 1.00 93.50 107 MET A CA 1
ATOM 804 C C . MET A 1 107 ? -9.311 5.973 14.744 1.00 93.50 107 MET A C 1
ATOM 806 O O . MET A 1 107 ? -10.163 6.556 14.078 1.00 93.50 107 MET A O 1
ATOM 810 N N . SER A 1 108 ? -8.213 6.608 15.163 1.00 92.81 108 SER A N 1
ATOM 811 C CA . SER A 1 108 ? -7.911 8.018 14.887 1.00 92.81 108 SER A CA 1
ATOM 812 C C . SER A 1 108 ? -6.828 8.180 13.818 1.00 92.81 108 SER A C 1
ATOM 814 O O . SER A 1 108 ? -6.164 7.217 13.435 1.00 92.81 108 SER A O 1
ATOM 816 N N . GLY A 1 109 ? -6.610 9.413 13.351 1.00 92.56 109 GLY A N 1
ATOM 817 C CA . GLY A 1 109 ? -5.598 9.690 12.326 1.00 92.56 109 GLY A CA 1
ATOM 818 C C . GLY A 1 109 ? -5.953 8.998 11.004 1.00 92.56 109 GLY A C 1
ATOM 819 O O . GLY A 1 109 ? -7.128 8.998 10.649 1.00 92.56 109 GLY A O 1
ATOM 820 N N . PRO A 1 110 ? -4.999 8.385 10.283 1.00 94.12 110 PRO A N 1
ATOM 821 C CA . PRO A 1 110 ? -5.277 7.672 9.029 1.00 94.12 110 PRO A CA 1
ATOM 822 C C . PRO A 1 110 ? -6.314 6.543 9.163 1.00 94.12 110 PRO A C 1
ATOM 824 O O . PRO A 1 110 ? -7.097 6.313 8.242 1.00 94.12 110 PRO A O 1
ATOM 827 N N . TYR A 1 111 ? -6.381 5.903 10.337 1.00 94.75 111 TYR A N 1
ATOM 828 C CA . TYR A 1 111 ? -7.310 4.805 10.636 1.00 94.75 111 TYR A CA 1
ATOM 829 C C . TYR A 1 111 ? -8.776 5.259 10.707 1.00 94.75 111 TYR A C 1
ATOM 831 O O . TYR A 1 111 ? -9.682 4.441 10.691 1.00 94.75 111 TYR A O 1
ATOM 839 N N . ARG A 1 112 ? -9.058 6.569 10.731 1.00 94.31 112 ARG A N 1
ATOM 840 C CA . ARG A 1 112 ? -10.447 7.053 10.653 1.00 94.31 112 ARG A CA 1
ATOM 841 C C . ARG A 1 112 ? -11.069 6.866 9.266 1.00 94.31 112 ARG A C 1
ATOM 843 O O . ARG A 1 112 ? -12.288 6.899 9.143 1.00 94.31 112 ARG A O 1
ATOM 850 N N . TYR A 1 113 ? -10.236 6.792 8.225 1.00 95.00 113 TYR A N 1
ATOM 851 C CA . TYR A 1 113 ? -10.683 6.800 6.830 1.00 95.00 113 TYR A CA 1
ATOM 852 C C . TYR A 1 113 ? -10.759 5.392 6.257 1.00 95.00 113 TYR A C 1
ATOM 854 O O . TYR A 1 113 ? -11.709 5.069 5.546 1.00 95.00 113 TYR A O 1
ATOM 862 N N . VAL A 1 114 ? -9.763 4.565 6.573 1.00 96.44 114 VAL A N 1
ATOM 863 C CA . VAL A 1 114 ? -9.665 3.176 6.126 1.00 96.44 114 VAL A CA 1
ATOM 864 C C . VAL A 1 114 ? -9.095 2.313 7.244 1.00 96.44 114 VAL A C 1
ATOM 866 O O . VAL A 1 114 ? -8.340 2.811 8.078 1.00 96.44 114 VAL A O 1
ATOM 869 N N . ARG A 1 115 ? -9.434 1.021 7.259 1.00 95.94 115 ARG A N 1
ATOM 870 C CA . ARG A 1 115 ? -9.043 0.097 8.334 1.00 95.94 115 ARG A CA 1
ATOM 871 C C . ARG A 1 115 ? -7.558 -0.235 8.304 1.00 95.94 115 ARG A C 1
ATOM 873 O O . ARG A 1 115 ? -6.953 -0.391 9.360 1.00 95.94 115 ARG A O 1
ATOM 880 N N . HIS A 1 116 ? -6.972 -0.256 7.107 1.00 94.75 116 HIS A N 1
ATOM 881 C CA . HIS A 1 116 ? -5.581 -0.651 6.879 1.00 94.75 116 HIS A CA 1
ATOM 882 C C . HIS A 1 116 ? -4.798 0.395 6.066 1.00 94.75 116 HIS A C 1
ATOM 884 O O . HIS A 1 116 ? -4.304 0.100 4.972 1.00 94.75 116 HIS A O 1
ATOM 890 N N . PRO A 1 117 ? -4.649 1.634 6.570 1.00 95.75 117 PRO A N 1
ATOM 891 C CA . PRO A 1 117 ? -4.038 2.725 5.812 1.00 95.75 117 PRO A CA 1
ATOM 892 C C . PRO A 1 117 ? -2.545 2.471 5.554 1.00 95.75 117 PRO A C 1
ATOM 894 O O . PRO A 1 117 ? -2.031 2.826 4.498 1.00 95.75 117 PRO A O 1
ATOM 897 N N . GLN A 1 118 ? -1.857 1.767 6.461 1.00 91.50 118 GLN A N 1
ATOM 898 C CA . GLN A 1 118 ? -0.466 1.344 6.269 1.00 91.50 118 GLN A CA 1
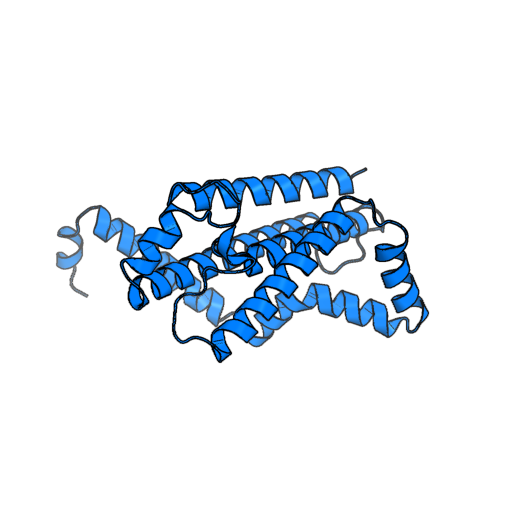ATOM 899 C C . GLN A 1 118 ? -0.291 0.432 5.044 1.00 91.50 118 GLN A C 1
ATOM 901 O O . GLN A 1 118 ? 0.635 0.625 4.260 1.00 91.50 118 GLN A O 1
ATOM 906 N N . TYR A 1 119 ? -1.201 -0.526 4.846 1.00 89.56 119 TYR A N 1
ATOM 907 C CA . TYR A 1 119 ? -1.146 -1.458 3.721 1.00 89.56 119 TYR A CA 1
ATOM 908 C C . TYR A 1 119 ? -1.570 -0.782 2.426 1.00 89.56 119 TYR A C 1
ATOM 910 O O . TYR A 1 119 ? -0.903 -0.970 1.417 1.00 89.56 119 TYR A O 1
ATOM 918 N N . LEU A 1 120 ? -2.593 0.079 2.466 1.00 94.44 120 LEU A N 1
ATOM 919 C CA . LEU A 1 120 ? -2.942 0.937 1.334 1.00 94.44 120 LEU A CA 1
ATOM 920 C C . LEU A 1 120 ? -1.723 1.735 0.848 1.00 94.44 120 LEU A C 1
ATOM 922 O O . LEU A 1 120 ? -1.412 1.723 -0.341 1.00 94.44 120 LEU A O 1
ATOM 926 N N . GLY A 1 121 ? -1.020 2.402 1.767 1.00 90.25 121 GLY A N 1
ATOM 927 C CA . GLY A 1 121 ? 0.164 3.188 1.433 1.00 90.25 121 GLY A CA 1
ATOM 928 C C . GLY A 1 121 ? 1.271 2.343 0.798 1.00 90.25 121 GLY A C 1
ATOM 929 O O . GLY A 1 121 ? 1.806 2.709 -0.246 1.00 90.25 121 GLY A O 1
ATOM 930 N N . LEU A 1 122 ? 1.572 1.174 1.371 1.00 85.88 122 LEU A N 1
ATOM 931 C CA . LEU A 1 122 ? 2.584 0.260 0.830 1.00 85.88 122 LEU A CA 1
ATOM 932 C C . LEU A 1 122 ? 2.192 -0.315 -0.539 1.00 85.88 122 LEU A C 1
ATOM 934 O O . LEU A 1 122 ? 3.045 -0.432 -1.418 1.00 85.88 122 LEU A O 1
ATOM 938 N N . LEU A 1 123 ? 0.914 -0.630 -0.754 1.00 89.44 123 LEU A N 1
ATOM 939 C CA . LEU A 1 123 ? 0.416 -1.115 -2.041 1.00 89.44 123 LEU A CA 1
ATOM 940 C C . LEU A 1 123 ? 0.501 -0.028 -3.117 1.00 89.44 123 LEU A C 1
ATOM 942 O O . LEU A 1 123 ? 0.973 -0.310 -4.214 1.00 89.44 123 LEU A O 1
ATOM 946 N N . LEU A 1 124 ? 0.142 1.223 -2.812 1.00 94.19 124 LEU A N 1
ATOM 947 C CA . LEU A 1 124 ? 0.310 2.350 -3.741 1.00 94.19 124 LEU A CA 1
ATOM 948 C C . LEU A 1 124 ? 1.788 2.633 -4.045 1.00 94.19 124 LEU A C 1
ATOM 950 O O . LEU A 1 124 ? 2.156 2.800 -5.208 1.00 94.19 124 LEU A O 1
ATOM 954 N N . LEU A 1 125 ? 2.640 2.606 -3.015 1.00 86.12 125 LEU A N 1
ATOM 955 C CA . LEU A 1 125 ? 4.083 2.794 -3.154 1.00 86.12 125 LEU A CA 1
ATOM 956 C C . LEU A 1 125 ? 4.691 1.752 -4.097 1.00 86.12 125 LEU A C 1
ATOM 958 O O . LEU A 1 125 ? 5.357 2.084 -5.077 1.00 86.12 125 LEU A O 1
ATOM 962 N N . THR A 1 126 ? 4.418 0.479 -3.817 1.00 82.81 126 THR A N 1
ATOM 963 C CA . THR A 1 126 ? 4.913 -0.636 -4.629 1.00 82.81 126 THR A CA 1
ATOM 964 C C . THR A 1 126 ? 4.294 -0.657 -6.024 1.00 82.81 126 THR A C 1
ATOM 966 O O . THR A 1 126 ? 4.973 -1.082 -6.952 1.00 82.81 126 THR A O 1
ATOM 969 N N . SER A 1 127 ? 3.072 -0.147 -6.219 1.00 90.62 127 SER A N 1
ATOM 970 C CA . SER A 1 127 ? 2.465 0.008 -7.554 1.00 90.62 127 SER A CA 1
ATOM 971 C C . SER A 1 127 ? 3.238 1.010 -8.410 1.00 90.62 127 SER A C 1
ATOM 973 O O . SER A 1 127 ? 3.562 0.711 -9.558 1.00 90.62 127 SER A O 1
ATOM 975 N N . GLY A 1 128 ? 3.594 2.169 -7.839 1.00 89.12 128 GLY A N 1
ATOM 976 C CA . GLY A 1 128 ? 4.419 3.175 -8.511 1.00 89.12 128 GLY A CA 1
ATOM 977 C C . GLY A 1 128 ? 5.780 2.615 -8.932 1.00 89.12 128 GLY A C 1
ATOM 978 O O . GLY A 1 128 ? 6.157 2.712 -10.098 1.00 89.12 128 GLY A O 1
ATOM 979 N N . PHE A 1 129 ? 6.480 1.931 -8.019 1.00 81.56 129 PHE A N 1
ATOM 980 C CA . PHE A 1 129 ? 7.764 1.284 -8.327 1.00 81.56 129 PHE A CA 1
ATOM 981 C C . PHE A 1 129 ? 7.652 0.116 -9.309 1.00 81.56 129 PHE A C 1
ATOM 983 O O . PHE A 1 129 ? 8.550 -0.080 -10.126 1.00 81.56 129 PHE A O 1
ATOM 990 N N . THR A 1 130 ? 6.559 -0.647 -9.260 1.00 84.81 130 THR A N 1
ATOM 991 C CA . THR A 1 130 ? 6.289 -1.740 -10.207 1.00 84.81 130 THR A CA 1
ATOM 992 C C . THR A 1 130 ? 6.113 -1.189 -11.610 1.00 84.81 130 THR A C 1
ATOM 994 O O . THR A 1 130 ? 6.760 -1.670 -12.537 1.00 84.81 130 THR A O 1
ATOM 997 N N . ALA A 1 131 ? 5.296 -0.145 -11.767 1.00 88.75 131 ALA A N 1
ATOM 998 C CA . ALA A 1 131 ? 5.131 0.520 -13.049 1.00 88.75 131 ALA A CA 1
ATOM 999 C C . ALA A 1 131 ? 6.468 1.081 -13.549 1.00 88.75 131 ALA A C 1
ATOM 1001 O O . ALA A 1 131 ? 6.767 1.002 -14.737 1.00 88.75 131 ALA A O 1
ATOM 1002 N N . TRP A 1 132 ? 7.300 1.605 -12.646 1.00 81.81 132 TRP A N 1
ATOM 1003 C CA . TRP A 1 132 ? 8.596 2.162 -13.020 1.00 81.81 132 TRP A CA 1
ATOM 1004 C C . TRP A 1 132 ? 9.587 1.109 -13.495 1.00 81.81 132 TRP A C 1
ATOM 1006 O O . TRP A 1 132 ? 10.178 1.233 -14.565 1.00 81.81 132 TRP A O 1
ATOM 1016 N N . SER A 1 133 ? 9.679 0.018 -12.74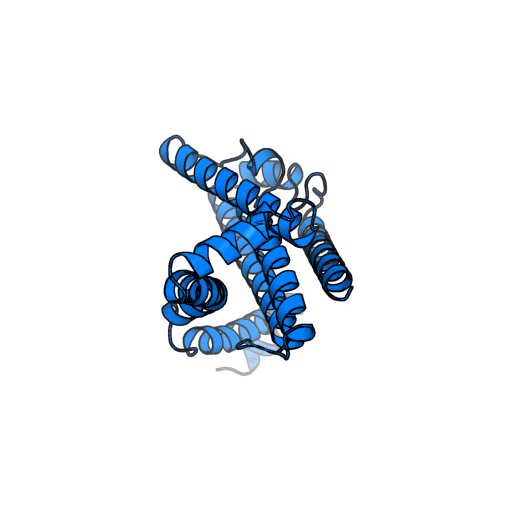4 1.00 77.88 133 SER A N 1
ATOM 1017 C CA . SER A 1 133 ? 10.463 -1.154 -13.126 1.00 77.88 133 SER A CA 1
ATOM 1018 C C . SER A 1 133 ? 9.983 -1.711 -14.466 1.00 77.88 133 SER A C 1
ATOM 1020 O O . SER A 1 133 ? 10.794 -2.040 -15.325 1.00 77.88 133 SER A O 1
ATOM 1022 N N . TYR A 1 134 ? 8.666 -1.745 -14.684 1.00 84.00 134 TYR A N 1
ATOM 1023 C CA . TYR A 1 134 ? 8.072 -2.137 -15.956 1.00 84.00 134 TYR A CA 1
ATOM 1024 C C . TYR A 1 134 ? 8.509 -1.215 -17.107 1.00 84.00 134 TYR A C 1
ATOM 1026 O O . TYR A 1 134 ? 8.955 -1.721 -18.134 1.00 84.00 134 TYR A O 1
ATOM 1034 N N . TRP A 1 135 ? 8.461 0.112 -16.926 1.00 84.75 135 TRP A N 1
ATOM 1035 C CA . TRP A 1 135 ? 8.917 1.089 -17.928 1.00 84.75 135 TRP A CA 1
ATOM 1036 C C . TRP A 1 135 ? 10.393 0.887 -18.295 1.00 84.75 135 TRP A C 1
ATOM 1038 O O . TRP A 1 135 ? 10.732 0.840 -19.476 1.00 84.75 135 TRP A O 1
ATOM 1048 N N . VAL A 1 136 ? 11.269 0.717 -17.298 1.00 74.50 136 VAL A N 1
ATOM 1049 C CA . VAL A 1 136 ? 12.710 0.498 -17.519 1.00 74.50 136 VAL A CA 1
ATOM 1050 C C . VAL A 1 136 ? 12.957 -0.798 -18.285 1.00 74.50 136 VAL A C 1
ATOM 1052 O O . VAL A 1 136 ? 13.749 -0.822 -19.225 1.00 74.50 136 VAL A O 1
ATOM 1055 N N . LEU A 1 137 ? 12.262 -1.877 -17.922 1.00 72.31 137 LEU A N 1
ATOM 1056 C CA . LEU A 1 137 ? 12.436 -3.171 -18.576 1.00 72.31 137 LEU A CA 1
ATOM 1057 C C . LEU A 1 137 ? 12.032 -3.136 -20.056 1.00 72.31 137 LEU A C 1
ATOM 1059 O O . LEU A 1 137 ? 12.694 -3.778 -20.869 1.00 72.31 137 LEU A O 1
ATOM 1063 N N . ILE A 1 138 ? 10.989 -2.385 -20.422 1.00 81.19 138 ILE A N 1
ATOM 1064 C CA . ILE A 1 138 ? 10.533 -2.311 -21.819 1.00 81.19 138 ILE A CA 1
ATOM 1065 C C . ILE A 1 138 ? 11.318 -1.290 -22.665 1.00 81.19 138 ILE A C 1
ATOM 1067 O O . ILE A 1 138 ? 11.465 -1.513 -23.864 1.00 81.19 138 ILE A O 1
ATOM 1071 N N . HIS A 1 139 ? 11.846 -0.209 -22.074 1.00 74.00 139 HIS A N 1
ATOM 1072 C CA . HIS A 1 139 ? 12.539 0.861 -22.814 1.00 74.00 139 HIS A CA 1
ATOM 1073 C C . HIS A 1 139 ? 14.069 0.755 -22.796 1.00 74.00 139 HIS A C 1
ATOM 1075 O O . HIS A 1 139 ? 14.729 1.270 -23.696 1.00 74.00 139 HIS A O 1
ATOM 1081 N N . THR A 1 140 ? 14.650 0.066 -21.812 1.00 61.56 140 THR A N 1
ATOM 1082 C CA . THR A 1 140 ? 16.105 0.031 -21.581 1.00 61.56 140 THR A CA 1
ATOM 1083 C C . THR A 1 140 ? 16.691 -1.366 -21.830 1.00 61.56 140 THR A C 1
ATOM 1085 O O . THR A 1 140 ? 17.578 -1.820 -21.113 1.00 61.56 140 THR A O 1
ATOM 1088 N N . PHE A 1 141 ? 16.188 -2.077 -22.849 1.00 60.50 141 PHE A N 1
ATOM 1089 C CA . PHE A 1 141 ? 16.654 -3.416 -23.258 1.00 60.50 141 PHE A CA 1
ATOM 1090 C C . PHE A 1 141 ? 16.568 -4.508 -22.171 1.00 60.50 141 PHE A C 1
ATOM 1092 O O . PHE A 1 141 ? 17.358 -5.451 -22.172 1.00 60.50 141 PHE A O 1
ATOM 1099 N N . GLY A 1 142 ? 15.607 -4.421 -21.245 1.00 55.50 142 GLY A N 1
ATOM 1100 C CA . GLY A 1 142 ? 15.372 -5.486 -20.265 1.00 55.50 142 GLY A CA 1
ATOM 1101 C C . GLY A 1 142 ? 16.433 -5.600 -19.170 1.00 55.50 142 GLY A C 1
ATOM 1102 O O . GLY A 1 142 ? 16.588 -6.678 -18.599 1.00 55.50 142 GLY A O 1
ATOM 1103 N N . ILE A 1 143 ? 17.165 -4.523 -18.856 1.00 53.38 143 ILE A N 1
ATOM 1104 C CA . ILE A 1 143 ? 18.087 -4.518 -17.712 1.00 53.38 143 ILE A CA 1
ATOM 1105 C C . ILE A 1 143 ? 17.270 -4.622 -16.416 1.00 53.38 143 ILE A C 1
ATOM 1107 O O . ILE A 1 143 ? 16.766 -3.637 -15.879 1.00 53.38 143 ILE A O 1
ATOM 1111 N N . GLY A 1 144 ? 17.133 -5.846 -15.916 1.00 58.06 144 GLY A N 1
ATOM 1112 C CA . GLY A 1 144 ? 16.518 -6.166 -14.638 1.00 58.06 144 GLY A CA 1
ATOM 1113 C C . GLY A 1 144 ? 16.524 -7.669 -14.375 1.00 58.06 144 GLY A C 1
ATOM 1114 O O . GLY A 1 144 ? 16.790 -8.481 -15.256 1.00 58.06 144 GLY A O 1
ATOM 1115 N N . TRP A 1 145 ? 16.277 -8.047 -13.125 1.00 60.34 145 TRP A N 1
ATOM 1116 C CA . TRP A 1 145 ? 16.335 -9.444 -12.677 1.00 60.34 145 TRP A CA 1
ATOM 1117 C C . TRP A 1 145 ? 15.028 -10.221 -12.926 1.00 60.34 145 TRP A C 1
ATOM 1119 O O . TRP A 1 145 ? 14.990 -11.437 -12.749 1.00 60.34 145 TRP A O 1
ATOM 1129 N N . LEU A 1 146 ? 13.964 -9.527 -13.342 1.00 64.81 146 LEU A N 1
ATOM 1130 C CA . LEU A 1 146 ? 12.656 -10.075 -13.701 1.00 64.81 146 LEU A CA 1
ATOM 1131 C C . LEU A 1 146 ? 12.257 -9.604 -15.097 1.00 64.81 146 LEU A C 1
ATOM 1133 O O . LEU A 1 146 ? 12.589 -8.489 -15.494 1.00 64.81 146 LEU A O 1
ATOM 1137 N N . SER A 1 147 ? 11.473 -10.420 -15.806 1.00 80.00 147 SER A N 1
ATOM 1138 C CA . SER A 1 147 ? 10.792 -9.954 -17.015 1.00 80.00 147 SER A CA 1
ATOM 1139 C C . SER A 1 147 ? 9.718 -8.906 -16.663 1.00 80.00 147 SER A C 1
ATOM 1141 O O . SER A 1 147 ? 9.269 -8.844 -15.507 1.00 80.00 147 SER A O 1
ATOM 1143 N N . PRO A 1 148 ? 9.262 -8.085 -17.626 1.00 82.06 148 PRO A N 1
ATOM 1144 C CA . PRO A 1 148 ? 8.152 -7.158 -17.406 1.00 82.06 148 PRO A CA 1
ATOM 1145 C C . PRO A 1 148 ? 6.905 -7.861 -16.843 1.00 82.06 148 PRO A C 1
ATOM 1147 O O . PRO A 1 148 ? 6.295 -7.391 -15.884 1.00 82.06 148 PRO A O 1
ATOM 1150 N N . GLU A 1 149 ? 6.560 -9.029 -17.385 1.00 86.81 149 GLU A N 1
ATOM 1151 C CA . GLU A 1 149 ? 5.418 -9.843 -16.953 1.00 86.81 149 GLU A CA 1
ATOM 1152 C C . GLU A 1 149 ? 5.641 -10.407 -15.552 1.00 86.81 149 GLU A C 1
ATOM 1154 O O . GLU A 1 149 ? 4.738 -10.370 -14.718 1.00 86.81 149 GLU A O 1
ATOM 1159 N N . GLY A 1 150 ? 6.857 -10.887 -15.274 1.00 79.62 150 GLY A N 1
ATOM 1160 C CA . GLY A 1 150 ? 7.235 -11.379 -13.956 1.00 79.62 150 GLY A CA 1
ATOM 1161 C C . GLY A 1 150 ? 7.145 -10.290 -12.884 1.00 79.62 150 GLY A C 1
ATOM 1162 O O . GLY A 1 150 ? 6.704 -10.561 -11.770 1.00 79.62 150 GLY A O 1
ATOM 1163 N N . THR A 1 151 ? 7.501 -9.051 -13.227 1.00 79.94 151 THR A N 1
ATOM 1164 C CA . THR A 1 151 ? 7.417 -7.890 -12.326 1.00 79.94 151 THR A CA 1
ATOM 1165 C C . THR A 1 151 ? 5.964 -7.577 -11.962 1.00 79.94 151 THR A C 1
ATOM 1167 O O . THR A 1 151 ? 5.639 -7.387 -10.789 1.00 79.94 151 THR A O 1
ATOM 1170 N N . VAL A 1 152 ? 5.060 -7.599 -12.946 1.00 88.31 152 VAL A N 1
ATOM 1171 C CA . VAL A 1 152 ? 3.617 -7.411 -12.716 1.00 88.31 152 VAL A CA 1
ATOM 1172 C C . VAL A 1 152 ? 3.030 -8.572 -11.909 1.00 88.31 152 VAL A C 1
ATOM 1174 O O . VAL A 1 152 ? 2.290 -8.345 -10.951 1.00 88.31 152 VAL A O 1
ATOM 1177 N N . ALA A 1 153 ? 3.383 -9.814 -12.250 1.00 86.44 153 ALA A N 1
ATOM 1178 C CA . ALA A 1 153 ? 2.930 -11.000 -11.526 1.00 86.44 153 ALA A CA 1
ATOM 1179 C C . ALA A 1 153 ? 3.369 -10.963 -10.055 1.00 86.44 153 ALA A C 1
ATOM 1181 O O . ALA A 1 153 ? 2.562 -11.234 -9.164 1.00 86.44 153 ALA A O 1
ATOM 1182 N N . LEU A 1 154 ? 4.615 -10.556 -9.792 1.00 81.44 154 LEU A N 1
ATOM 1183 C CA . LEU A 1 154 ? 5.126 -10.380 -8.438 1.00 81.44 154 LEU A CA 1
ATOM 1184 C C . LEU A 1 154 ? 4.284 -9.370 -7.653 1.00 81.44 154 LEU A C 1
ATOM 1186 O O . LEU A 1 154 ? 3.918 -9.650 -6.515 1.00 81.44 154 LEU A O 1
ATOM 1190 N N . TRP A 1 155 ? 3.912 -8.236 -8.249 1.00 87.06 155 TRP A N 1
ATOM 1191 C CA . TRP A 1 155 ? 3.064 -7.257 -7.566 1.00 87.06 155 TRP A CA 1
ATOM 1192 C C . TRP A 1 155 ? 1.682 -7.817 -7.189 1.00 87.06 155 TRP A C 1
ATOM 1194 O O . TRP A 1 155 ? 1.196 -7.562 -6.087 1.00 87.06 155 TRP A O 1
ATOM 1204 N N . PHE A 1 156 ? 1.062 -8.652 -8.028 1.00 90.38 156 PHE A N 1
ATOM 1205 C CA . PHE A 1 156 ? -0.189 -9.324 -7.648 1.00 90.38 156 PHE A CA 1
ATOM 1206 C C . PHE A 1 156 ? -0.004 -10.305 -6.484 1.00 90.38 156 PHE A C 1
ATOM 1208 O O . PHE A 1 156 ? -0.878 -10.405 -5.621 1.00 90.38 156 PHE A O 1
ATOM 1215 N N . VAL A 1 157 ? 1.143 -10.987 -6.404 1.00 84.62 157 VAL A N 1
ATOM 1216 C CA . VAL A 1 157 ? 1.486 -11.807 -5.232 1.00 84.62 157 VAL A CA 1
ATOM 1217 C C . VAL A 1 157 ? 1.598 -10.932 -3.979 1.00 84.62 157 VAL A C 1
ATOM 1219 O O . VAL A 1 157 ? 1.064 -11.305 -2.934 1.00 84.62 157 VAL A O 1
ATOM 1222 N N . ILE A 1 158 ? 2.217 -9.749 -4.084 1.00 81.62 158 ILE A N 1
ATOM 1223 C CA . ILE A 1 158 ? 2.290 -8.764 -2.990 1.00 81.62 158 ILE A CA 1
ATOM 1224 C C . ILE A 1 158 ? 0.888 -8.362 -2.535 1.00 81.62 158 ILE A C 1
ATOM 1226 O O . ILE A 1 158 ? 0.592 -8.407 -1.340 1.00 81.62 158 ILE A O 1
ATOM 1230 N N . LEU A 1 159 ? 0.010 -8.010 -3.476 1.00 88.94 159 LEU A N 1
ATOM 1231 C CA . LEU A 1 159 ? -1.369 -7.633 -3.183 1.00 88.94 159 LEU A CA 1
ATOM 1232 C C . LEU A 1 159 ? -2.091 -8.729 -2.390 1.00 88.94 159 LEU A C 1
ATOM 1234 O O . LEU A 1 159 ? -2.649 -8.451 -1.330 1.00 88.94 159 LEU A O 1
ATOM 1238 N N . ILE A 1 160 ? -2.027 -9.979 -2.853 1.00 87.81 160 ILE A N 1
ATOM 1239 C CA . ILE A 1 160 ? -2.656 -11.123 -2.176 1.00 87.81 160 ILE A CA 1
ATOM 1240 C C . ILE A 1 160 ? -2.063 -11.337 -0.776 1.00 87.81 160 ILE A C 1
ATOM 1242 O O . ILE A 1 160 ? -2.808 -11.593 0.172 1.00 87.81 160 ILE A O 1
ATOM 1246 N N . ALA A 1 161 ? -0.745 -11.197 -0.619 1.00 80.56 161 ALA A N 1
ATOM 1247 C CA . ALA A 1 161 ? -0.085 -11.334 0.675 1.00 80.56 161 ALA A CA 1
ATOM 1248 C C . ALA A 1 161 ? -0.568 -10.275 1.683 1.00 80.56 161 ALA A C 1
ATOM 1250 O O . ALA A 1 161 ? -0.926 -10.622 2.811 1.00 80.56 161 ALA A O 1
ATOM 1251 N N . TYR A 1 162 ? -0.651 -9.004 1.274 1.00 82.19 162 TYR A N 1
ATOM 1252 C CA . TYR A 1 162 ? -1.171 -7.932 2.129 1.00 82.19 162 TYR A CA 1
ATOM 1253 C C . TYR A 1 162 ? -2.659 -8.095 2.440 1.00 82.19 162 TYR A C 1
ATOM 1255 O O . TYR A 1 162 ? -3.068 -7.816 3.566 1.00 82.19 162 TYR A O 1
ATOM 1263 N N . LEU A 1 163 ? -3.464 -8.592 1.495 1.00 87.06 163 LEU A N 1
ATOM 1264 C CA . LEU A 1 163 ? -4.865 -8.936 1.754 1.00 87.06 163 LEU A CA 1
ATOM 1265 C C . LEU A 1 163 ? -4.985 -10.021 2.825 1.00 87.06 163 LEU A C 1
ATOM 1267 O O . LEU A 1 163 ? -5.747 -9.864 3.777 1.00 87.06 163 LEU A O 1
ATOM 1271 N N . GLY A 1 164 ? -4.209 -11.100 2.705 1.00 84.50 164 GLY A N 1
ATOM 1272 C CA . GLY A 1 164 ? -4.183 -12.170 3.700 1.00 84.50 164 GLY A CA 1
ATOM 1273 C C . GLY A 1 164 ? -3.779 -11.659 5.082 1.00 84.50 164 GLY A C 1
ATOM 1274 O O . GLY A 1 164 ? -4.444 -11.964 6.071 1.00 84.50 164 GLY A O 1
ATOM 1275 N N . LEU A 1 165 ? -2.733 -10.832 5.147 1.00 80.06 165 LEU A N 1
ATOM 1276 C CA . LEU A 1 165 ? -2.253 -10.252 6.399 1.00 80.06 165 LEU A CA 1
ATOM 1277 C C . LEU A 1 165 ? -3.303 -9.343 7.052 1.00 80.06 165 LEU A C 1
ATOM 1279 O O . LEU A 1 165 ? -3.584 -9.489 8.241 1.00 80.06 165 LEU A O 1
ATOM 1283 N N . ALA A 1 166 ? -3.934 -8.473 6.262 1.00 86.12 166 ALA A N 1
ATOM 1284 C CA . ALA A 1 166 ? -4.999 -7.592 6.719 1.00 86.12 166 ALA A CA 1
ATOM 1285 C C . ALA A 1 166 ? -6.193 -8.379 7.275 1.00 86.12 166 ALA A C 1
ATOM 1287 O O . ALA A 1 166 ? -6.669 -8.076 8.364 1.00 86.12 166 ALA A O 1
ATOM 1288 N N . LEU A 1 167 ? -6.633 -9.441 6.592 1.00 89.44 167 LEU A N 1
ATOM 1289 C CA . LEU A 1 167 ? -7.735 -10.294 7.055 1.00 89.44 167 LEU A CA 1
ATOM 1290 C C . LEU A 1 167 ? -7.401 -11.056 8.347 1.00 89.44 167 LEU A C 1
ATOM 1292 O O . LEU A 1 167 ? -8.267 -11.232 9.208 1.00 89.44 167 LEU A O 1
ATOM 1296 N N . ILE A 1 168 ? -6.152 -11.503 8.510 1.00 86.56 168 ILE A N 1
ATOM 1297 C CA . ILE A 1 168 ? -5.681 -12.115 9.762 1.00 86.56 168 ILE A CA 1
ATOM 1298 C C . ILE A 1 168 ? -5.719 -11.086 10.897 1.00 86.56 168 ILE A C 1
ATOM 1300 O O . ILE A 1 168 ? -6.184 -11.407 11.995 1.00 86.56 168 ILE A O 1
ATOM 1304 N N . GLU A 1 169 ? -5.282 -9.853 10.632 1.00 86.00 169 GLU A N 1
ATOM 1305 C CA . GLU A 1 169 ? -5.355 -8.750 11.589 1.00 86.00 169 GLU A CA 1
ATOM 1306 C C . GLU A 1 169 ? -6.810 -8.434 11.965 1.00 86.00 169 GLU A C 1
ATOM 1308 O O . GLU A 1 169 ? -7.118 -8.361 13.151 1.00 86.00 169 GLU A O 1
ATOM 1313 N N . GLU A 1 170 ? -7.737 -8.368 11.002 1.00 91.56 170 GLU A N 1
ATOM 1314 C CA . GLU A 1 170 ? -9.168 -8.158 11.278 1.00 91.56 170 GLU A CA 1
ATOM 1315 C C . GLU A 1 170 ? -9.753 -9.256 12.166 1.00 91.56 170 GLU A C 1
ATOM 1317 O O . GLU A 1 170 ? -10.481 -8.970 13.116 1.00 91.56 170 GLU A O 1
ATOM 1322 N N . LYS A 1 171 ? -9.406 -10.521 11.906 1.00 91.00 171 LYS A N 1
ATOM 1323 C CA . LYS A 1 171 ? -9.852 -11.648 12.732 1.00 91.00 171 LYS A CA 1
ATOM 1324 C C . LYS A 1 171 ? -9.317 -11.545 14.160 1.00 91.00 171 LYS A C 1
ATOM 1326 O O . LYS A 1 171 ? -10.045 -11.825 15.113 1.00 91.00 171 LYS A O 1
ATOM 1331 N N . HIS A 1 172 ? -8.055 -11.149 14.316 1.00 91.12 172 HIS A N 1
ATOM 1332 C CA . HIS A 1 172 ? -7.451 -10.941 15.627 1.00 91.12 172 HIS A CA 1
ATOM 1333 C C . HIS A 1 172 ? -8.107 -9.770 16.373 1.00 91.12 172 HIS A C 1
ATOM 1335 O O . HIS A 1 172 ? -8.450 -9.905 17.548 1.00 91.12 172 HIS A O 1
ATOM 1341 N N . LEU A 1 173 ? -8.336 -8.644 15.691 1.00 91.62 173 LEU A N 1
ATOM 1342 C CA . LEU A 1 173 ? -8.992 -7.465 16.257 1.00 91.62 173 LEU A CA 1
ATOM 1343 C C . LEU A 1 173 ? -10.445 -7.753 16.644 1.00 91.62 173 LEU A C 1
ATOM 1345 O O . LEU A 1 173 ? -10.856 -7.372 17.737 1.00 91.62 173 LEU A O 1
ATOM 1349 N N . ALA A 1 174 ? -11.188 -8.491 15.817 1.00 93.88 174 ALA A N 1
ATOM 1350 C CA . ALA A 1 174 ? -12.540 -8.938 16.140 1.00 93.88 174 ALA A CA 1
ATOM 1351 C C . ALA A 1 174 ? -12.565 -9.827 17.392 1.00 93.88 174 ALA A C 1
ATOM 1353 O O . ALA A 1 174 ? -13.429 -9.656 18.246 1.00 93.88 174 ALA A O 1
ATOM 1354 N N . GLY A 1 175 ? -11.594 -10.735 17.545 1.00 93.06 175 GLY A N 1
ATOM 1355 C CA . GLY A 1 175 ? -11.475 -11.566 18.746 1.00 93.06 175 GLY A CA 1
ATOM 1356 C C . GLY A 1 175 ? -11.087 -10.783 20.005 1.00 93.06 175 GLY A C 1
ATOM 1357 O O . GLY A 1 175 ? -11.520 -11.136 21.097 1.00 93.06 175 GLY A O 1
ATOM 1358 N N . LYS A 1 176 ? -10.282 -9.722 19.865 1.00 92.81 176 LYS A N 1
ATOM 1359 C CA . LYS A 1 176 ? -9.779 -8.923 20.992 1.00 92.81 176 LYS A CA 1
ATOM 1360 C C . LYS A 1 176 ? -10.743 -7.823 21.450 1.00 92.81 176 LYS A C 1
ATOM 1362 O O . LYS A 1 176 ? -10.850 -7.588 22.648 1.00 92.81 176 LYS A O 1
ATOM 1367 N N . PHE A 1 177 ? -11.393 -7.137 20.513 1.00 93.19 177 PHE A N 1
ATOM 1368 C CA . PHE A 1 177 ? -12.200 -5.937 20.770 1.00 93.19 177 PHE A CA 1
ATOM 1369 C C . PHE A 1 177 ? -13.704 -6.140 20.514 1.00 93.19 177 PHE A C 1
ATOM 1371 O O . PHE A 1 177 ? -14.498 -5.264 20.844 1.00 93.19 177 PHE A O 1
ATOM 1378 N N . GLY A 1 178 ? -14.117 -7.285 19.956 1.00 94.31 178 GLY A N 1
ATOM 1379 C CA . GLY A 1 178 ? -15.525 -7.673 19.840 1.00 94.31 178 GLY A CA 1
ATOM 1380 C C . GLY A 1 178 ? -16.397 -6.626 19.141 1.00 94.31 178 GLY A C 1
ATOM 1381 O O . GLY A 1 178 ? -16.155 -6.270 17.985 1.00 94.31 178 GLY A O 1
ATOM 1382 N N . GLU A 1 179 ? -17.415 -6.139 19.855 1.00 94.88 179 GLU A N 1
ATOM 1383 C CA . GLU A 1 179 ? -18.391 -5.158 19.361 1.00 94.88 179 GLU A CA 1
ATOM 1384 C C . GLU A 1 179 ? -17.744 -3.828 18.948 1.00 94.88 179 GLU A C 1
ATOM 1386 O O . GLU A 1 179 ? -18.108 -3.269 17.914 1.00 94.88 179 GLU A O 1
ATOM 1391 N N . GLU A 1 180 ? -16.736 -3.350 19.686 1.00 94.50 180 GLU A N 1
ATOM 1392 C CA . GLU A 1 180 ? -16.045 -2.093 19.368 1.00 94.50 180 GLU A CA 1
ATOM 1393 C C . GLU A 1 180 ? -15.429 -2.149 17.962 1.00 94.50 180 GLU A C 1
ATOM 1395 O O . GLU A 1 180 ? -15.544 -1.207 17.171 1.00 94.50 180 GLU A O 1
ATOM 1400 N N . TYR A 1 181 ? -14.831 -3.293 17.615 1.00 95.50 181 TYR A N 1
ATOM 1401 C CA . TYR A 1 181 ? -14.289 -3.515 16.282 1.00 95.50 181 TYR A CA 1
ATOM 1402 C C . TYR A 1 181 ? -15.383 -3.695 15.228 1.00 95.50 181 TYR A C 1
ATOM 1404 O O . TYR A 1 181 ? -15.214 -3.212 14.113 1.00 95.50 181 TYR A O 1
ATOM 1412 N N . ALA A 1 182 ? -16.505 -4.343 15.555 1.00 94.56 182 ALA A N 1
ATOM 1413 C CA . ALA A 1 182 ? -17.624 -4.486 14.623 1.00 94.56 182 ALA A CA 1
ATOM 1414 C C . ALA A 1 182 ? -18.187 -3.116 14.205 1.00 94.56 182 ALA A C 1
ATOM 1416 O O . ALA A 1 182 ? -18.266 -2.827 13.013 1.00 94.56 182 ALA A O 1
ATOM 1417 N N . VAL A 1 183 ? -18.446 -2.227 15.170 1.00 95.00 183 VAL A N 1
ATOM 1418 C CA . VAL A 1 183 ? -18.915 -0.854 14.906 1.00 95.00 183 VAL A CA 1
ATOM 1419 C C . VAL A 1 183 ? -17.896 -0.064 14.085 1.00 95.00 183 VAL A C 1
ATOM 1421 O O . VAL A 1 183 ? -18.260 0.676 13.170 1.00 95.00 183 VAL A O 1
ATOM 1424 N N . TYR A 1 184 ? -16.605 -0.211 14.390 1.00 95.19 184 TYR A N 1
ATOM 1425 C CA . TYR A 1 184 ? -15.541 0.399 13.596 1.00 95.19 184 TYR A CA 1
ATOM 1426 C C . TYR A 1 184 ? -15.497 -0.143 12.164 1.00 95.19 184 TYR A C 1
ATOM 1428 O O . TYR A 1 184 ? -15.343 0.624 11.214 1.00 95.19 184 TYR A O 1
ATOM 1436 N N . ARG A 1 185 ? -15.667 -1.453 11.997 1.00 94.81 185 ARG A N 1
ATOM 1437 C CA . ARG A 1 185 ? -15.633 -2.111 10.697 1.00 94.81 185 ARG A CA 1
ATOM 1438 C C . ARG A 1 185 ? -16.764 -1.636 9.790 1.00 94.81 185 ARG A C 1
ATOM 1440 O O . ARG A 1 185 ? -16.521 -1.371 8.617 1.00 94.81 185 ARG A O 1
ATOM 1447 N N . ASP A 1 186 ? -17.956 -1.457 10.342 1.00 93.69 186 ASP A N 1
ATOM 1448 C CA . ASP A 1 186 ? -19.148 -1.099 9.570 1.00 93.69 186 ASP A CA 1
ATOM 1449 C C . ASP A 1 186 ? -19.156 0.375 9.118 1.00 93.69 186 ASP A C 1
ATOM 1451 O O . ASP A 1 186 ? -19.859 0.739 8.176 1.00 93.69 186 ASP A O 1
ATOM 1455 N N . ARG A 1 187 ? -18.343 1.236 9.746 1.00 94.00 18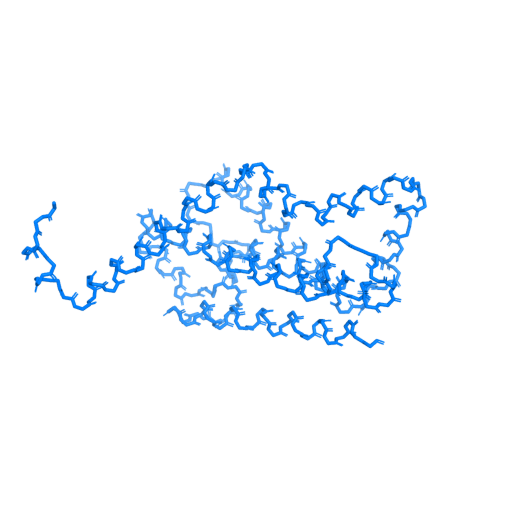7 ARG A N 1
ATOM 1456 C CA . ARG A 1 187 ? -18.235 2.671 9.409 1.00 94.00 187 ARG A CA 1
ATOM 1457 C C . ARG A 1 187 ? -16.962 3.054 8.654 1.00 94.00 187 ARG A C 1
ATOM 1459 O O . ARG A 1 187 ? -16.820 4.206 8.246 1.00 94.00 187 ARG A O 1
ATOM 1466 N N . THR A 1 188 ? -16.013 2.134 8.505 1.00 95.50 188 THR A N 1
ATOM 1467 C CA . THR A 1 188 ? -14.687 2.425 7.948 1.00 95.50 188 THR A CA 1
ATOM 1468 C C . THR A 1 188 ? -14.330 1.386 6.894 1.00 95.50 188 THR A C 1
ATOM 1470 O O . THR A 1 188 ? -14.348 0.190 7.168 1.00 95.50 188 THR A O 1
ATOM 1473 N N . GLY A 1 189 ? -14.005 1.841 5.682 1.00 94.50 189 GLY A N 1
ATOM 1474 C CA . GLY A 1 189 ? -13.729 0.952 4.551 1.00 94.50 189 GLY A CA 1
ATOM 1475 C C . GLY A 1 189 ? -12.384 0.242 4.665 1.00 94.50 189 GLY A C 1
ATOM 1476 O O . GLY A 1 189 ? -11.508 0.674 5.409 1.00 94.50 189 GLY A O 1
ATOM 1477 N N . PHE A 1 190 ? -12.197 -0.853 3.928 1.00 95.00 190 PHE A N 1
ATOM 1478 C CA . PHE A 1 190 ? -11.006 -1.700 4.062 1.00 95.00 190 PHE A CA 1
ATOM 1479 C C . PHE A 1 190 ? -9.702 -0.992 3.638 1.00 95.00 190 PHE A C 1
ATOM 1481 O O . PHE A 1 190 ? -8.878 -0.658 4.495 1.00 95.00 190 PHE A O 1
ATOM 1488 N N . PHE A 1 191 ? -9.542 -0.701 2.338 1.00 93.38 191 PHE A N 1
ATOM 1489 C CA . PHE A 1 191 ? -8.472 0.169 1.820 1.00 93.38 191 PHE A CA 1
ATOM 1490 C C . PHE A 1 191 ? -8.994 1.439 1.149 1.00 93.38 191 PHE A C 1
ATOM 1492 O O . PHE A 1 191 ? -8.209 2.347 0.906 1.00 93.38 191 PHE A O 1
ATOM 1499 N N . ILE A 1 192 ? -10.287 1.521 0.830 1.00 91.81 192 ILE A N 1
ATOM 1500 C CA . ILE A 1 192 ? -10.865 2.662 0.114 1.00 91.81 192 ILE A CA 1
ATOM 1501 C C . ILE A 1 192 ? -11.835 3.411 1.033 1.00 91.81 192 ILE A C 1
ATOM 1503 O O . ILE A 1 192 ? -12.757 2.788 1.570 1.00 91.81 192 ILE A O 1
ATOM 1507 N N . PRO A 1 193 ? -11.659 4.733 1.232 1.00 89.50 193 PRO A N 1
ATOM 1508 C CA . PRO A 1 193 ? -12.577 5.522 2.043 1.00 89.50 193 PRO A CA 1
ATOM 1509 C C . PRO A 1 193 ? -14.006 5.474 1.486 1.00 89.50 193 PRO A C 1
ATOM 1511 O O . PRO A 1 193 ? -14.209 5.548 0.277 1.00 89.50 193 PRO A O 1
ATOM 1514 N N . GLY A 1 194 ? -15.002 5.376 2.368 1.00 85.31 194 GLY A N 1
ATOM 1515 C CA . GLY A 1 194 ? -16.422 5.425 1.995 1.00 85.31 194 GLY A CA 1
ATOM 1516 C C . GLY A 1 194 ? -17.019 4.122 1.446 1.00 85.31 194 GLY A C 1
ATOM 1517 O O . GLY A 1 194 ? -18.238 4.025 1.353 1.00 85.31 194 GLY A O 1
ATOM 1518 N N . VAL A 1 195 ? -16.211 3.096 1.148 1.00 88.25 195 VAL A N 1
ATOM 1519 C CA . VAL A 1 195 ? -16.711 1.754 0.800 1.00 88.25 195 VAL A CA 1
ATOM 1520 C C . VAL A 1 195 ? -16.780 0.908 2.071 1.00 88.25 195 VAL A C 1
ATOM 1522 O O . VAL A 1 195 ? -15.803 0.268 2.446 1.00 88.25 195 VAL A O 1
ATOM 1525 N N . THR A 1 196 ? -17.918 0.943 2.765 1.00 87.56 196 THR A N 1
ATOM 1526 C CA . THR A 1 196 ? -18.073 0.393 4.127 1.00 87.56 196 THR A CA 1
ATOM 1527 C C . THR A 1 196 ? -19.036 -0.791 4.198 1.00 87.56 196 THR A C 1
ATOM 1529 O O . THR A 1 196 ? -19.700 -0.989 5.211 1.00 87.56 196 THR A O 1
ATOM 1532 N N . THR A 1 197 ? -19.150 -1.583 3.132 1.00 87.25 197 THR A N 1
ATOM 1533 C CA . THR A 1 197 ? -20.023 -2.767 3.087 1.00 87.25 197 THR A CA 1
ATOM 1534 C C . THR A 1 197 ? -19.228 -4.075 3.217 1.00 87.25 197 THR A C 1
ATOM 1536 O O . THR A 1 197 ? -18.995 -4.745 2.210 1.00 87.25 197 THR A O 1
ATOM 1539 N N . PRO A 1 198 ? -18.793 -4.493 4.424 1.00 83.69 198 PRO A N 1
ATOM 1540 C CA . PRO A 1 198 ? -18.203 -5.813 4.625 1.00 83.69 198 PRO A CA 1
ATOM 1541 C C . PRO A 1 198 ? -19.137 -6.956 4.184 1.00 83.69 198 PRO A C 1
ATOM 1543 O O . PRO A 1 198 ? -20.334 -6.896 4.465 1.00 83.69 198 PRO A O 1
ATOM 1546 N N . PRO A 1 199 ? -18.627 -8.023 3.534 1.00 83.25 199 PRO A N 1
ATOM 1547 C CA . PRO A 1 199 ? -17.236 -8.228 3.107 1.00 83.25 199 PRO A CA 1
ATOM 1548 C C . PRO A 1 199 ? -16.928 -7.677 1.697 1.00 83.25 199 PRO A C 1
ATOM 1550 O O . PRO A 1 199 ? -15.823 -7.864 1.188 1.00 83.25 199 PRO A O 1
ATOM 1553 N N . HIS A 1 200 ? -17.901 -7.054 1.024 1.00 89.69 200 HIS A N 1
ATOM 1554 C CA . HIS A 1 200 ? -17.764 -6.557 -0.351 1.00 89.69 200 HIS A CA 1
ATOM 1555 C C . HIS A 1 200 ? -16.723 -5.439 -0.484 1.00 89.69 200 HIS A C 1
ATOM 1557 O O . HIS A 1 200 ? -16.112 -5.289 -1.544 1.00 89.69 200 HIS A O 1
ATOM 1563 N N . ASP A 1 201 ? -16.479 -4.695 0.591 1.00 90.50 201 ASP A N 1
ATOM 1564 C CA . ASP A 1 201 ? -15.441 -3.671 0.680 1.00 90.50 201 ASP A CA 1
ATOM 1565 C C . ASP A 1 201 ? -14.020 -4.201 0.418 1.00 90.50 201 ASP A C 1
ATOM 1567 O O . ASP A 1 201 ? -13.217 -3.497 -0.200 1.00 90.50 201 ASP A O 1
ATOM 1571 N N . VAL A 1 202 ? -13.716 -5.445 0.804 1.00 93.06 202 VAL A N 1
ATOM 1572 C CA . VAL A 1 202 ? -12.430 -6.109 0.528 1.00 93.06 202 VAL A CA 1
ATOM 1573 C C . VAL A 1 202 ? -12.255 -6.328 -0.972 1.00 93.06 202 VAL A C 1
ATOM 1575 O O . VAL A 1 202 ? -11.223 -5.962 -1.544 1.00 93.06 202 VAL A O 1
ATOM 1578 N N . LEU A 1 203 ? -13.275 -6.887 -1.631 1.00 92.25 203 LEU A N 1
ATOM 1579 C CA . LEU A 1 203 ? -13.240 -7.145 -3.071 1.00 92.25 203 LEU A CA 1
ATOM 1580 C C . LEU A 1 203 ? -13.159 -5.834 -3.856 1.00 92.25 203 LEU A C 1
ATOM 1582 O O . LEU A 1 203 ? -12.295 -5.692 -4.717 1.00 92.25 203 LEU A O 1
ATOM 1586 N N . ALA A 1 204 ? -14.009 -4.861 -3.521 1.00 92.50 204 ALA A N 1
ATOM 1587 C CA . ALA A 1 204 ? -14.015 -3.551 -4.162 1.00 92.50 204 ALA A CA 1
ATOM 1588 C C . ALA A 1 204 ? -12.653 -2.850 -4.032 1.00 92.50 204 ALA A C 1
ATOM 1590 O O . ALA A 1 204 ? -12.122 -2.343 -5.019 1.00 92.50 204 ALA A O 1
ATOM 1591 N N . SER A 1 205 ? -12.049 -2.892 -2.840 1.00 91.44 205 SER A N 1
ATOM 1592 C CA . SER A 1 205 ? -10.714 -2.335 -2.594 1.00 91.44 205 SER A CA 1
ATOM 1593 C C . SER A 1 205 ? -9.634 -3.021 -3.433 1.00 91.44 205 SER A C 1
ATOM 1595 O O . SER A 1 205 ? -8.783 -2.356 -4.019 1.00 91.44 205 SER A O 1
ATOM 1597 N N . THR A 1 206 ? -9.683 -4.351 -3.522 1.00 92.81 206 THR A N 1
ATOM 1598 C CA . THR A 1 206 ? -8.720 -5.155 -4.289 1.00 92.81 206 THR A CA 1
ATOM 1599 C C . THR A 1 206 ? -8.807 -4.868 -5.785 1.00 92.81 206 THR A C 1
ATOM 1601 O O . THR A 1 206 ? -7.786 -4.664 -6.446 1.00 92.81 206 THR A O 1
ATOM 1604 N N . VAL A 1 207 ? -10.029 -4.823 -6.320 1.00 95.06 207 VAL A N 1
ATOM 1605 C CA . VAL A 1 207 ? -10.282 -4.510 -7.729 1.00 95.06 207 VAL A CA 1
ATOM 1606 C C . VAL A 1 207 ? -9.820 -3.092 -8.037 1.00 95.06 207 VAL A C 1
ATOM 1608 O O . VAL A 1 207 ? -9.099 -2.898 -9.011 1.00 95.06 207 VAL A O 1
ATOM 1611 N N . LEU A 1 208 ? -10.157 -2.113 -7.193 1.00 94.94 208 LEU A N 1
ATOM 1612 C CA . LEU A 1 208 ? -9.775 -0.724 -7.436 1.00 94.94 208 LEU A CA 1
ATOM 1613 C C . LEU A 1 208 ? -8.253 -0.535 -7.424 1.00 94.94 208 LEU A C 1
ATOM 1615 O O . LEU A 1 208 ? -7.722 0.108 -8.324 1.00 94.94 208 LEU A O 1
ATOM 1619 N N . LEU A 1 209 ? -7.540 -1.140 -6.468 1.00 94.50 209 LEU A N 1
ATOM 1620 C CA . LEU A 1 209 ? -6.073 -1.101 -6.448 1.00 94.50 209 LEU A CA 1
ATOM 1621 C C . LEU A 1 209 ? -5.466 -1.773 -7.681 1.00 94.50 209 LEU A C 1
ATOM 1623 O O . LEU A 1 209 ? -4.533 -1.235 -8.268 1.00 94.50 209 LEU A O 1
ATOM 1627 N N . SER A 1 210 ? -6.026 -2.901 -8.120 1.00 94.88 210 SER A N 1
ATOM 1628 C CA . SER A 1 210 ? -5.575 -3.572 -9.344 1.00 94.88 210 SER A CA 1
ATOM 1629 C C . SER A 1 210 ? -5.782 -2.693 -10.581 1.00 94.88 210 SER A C 1
ATOM 1631 O O . SER A 1 210 ? -4.889 -2.597 -11.419 1.00 94.88 210 SER A O 1
ATOM 1633 N N . LEU A 1 211 ? -6.928 -2.010 -10.683 1.00 96.31 211 LEU A N 1
ATOM 1634 C CA . LEU A 1 211 ? -7.224 -1.081 -11.778 1.00 96.31 211 LEU A CA 1
ATOM 1635 C C . LEU A 1 211 ? -6.276 0.121 -11.783 1.00 96.31 211 LEU A C 1
ATOM 1637 O O . LEU A 1 211 ? -5.793 0.503 -12.847 1.00 96.31 211 LEU A O 1
ATOM 1641 N N . VAL A 1 212 ? -5.975 0.687 -10.610 1.00 95.25 212 VAL A N 1
ATOM 1642 C CA . VAL A 1 212 ? -4.983 1.763 -10.473 1.00 95.25 212 VAL A CA 1
ATOM 1643 C C . VAL A 1 212 ? -3.618 1.292 -10.971 1.00 95.25 212 VAL A C 1
ATOM 1645 O O . VAL A 1 212 ? -3.001 1.978 -11.781 1.00 95.25 212 VAL A O 1
ATOM 1648 N N . THR A 1 213 ? -3.163 0.106 -10.567 1.00 94.12 213 THR A N 1
ATOM 1649 C CA . THR A 1 213 ? -1.875 -0.436 -11.024 1.00 94.12 213 THR A CA 1
ATOM 1650 C C . THR A 1 213 ? -1.860 -0.691 -12.525 1.00 94.12 213 THR A C 1
ATOM 1652 O O . THR A 1 213 ? -0.895 -0.332 -13.192 1.00 94.12 213 THR A O 1
ATOM 1655 N N . VAL A 1 214 ? -2.936 -1.242 -13.092 1.00 94.25 214 VAL A N 1
ATOM 1656 C CA . VAL A 1 214 ? -3.056 -1.426 -14.546 1.00 94.25 214 VAL A CA 1
ATOM 1657 C C . VAL A 1 214 ? -3.005 -0.084 -15.275 1.00 94.25 214 VAL A C 1
ATOM 1659 O O . VAL A 1 214 ? -2.301 0.029 -16.273 1.00 94.25 214 VAL A O 1
ATOM 1662 N N . LEU A 1 215 ? -3.676 0.953 -14.769 1.00 95.44 215 LEU A N 1
ATOM 1663 C CA . LEU A 1 215 ? -3.619 2.295 -15.353 1.00 95.44 215 LEU A CA 1
ATOM 1664 C C . LEU A 1 215 ? -2.193 2.868 -15.331 1.00 95.44 215 LEU A C 1
ATOM 1666 O O . LEU A 1 215 ? -1.744 3.426 -16.332 1.00 95.44 215 LEU A O 1
ATOM 1670 N N . LEU A 1 216 ? -1.462 2.689 -14.226 1.00 93.44 216 LEU A N 1
ATOM 1671 C CA . LEU A 1 216 ? -0.053 3.084 -14.135 1.00 93.44 216 LEU A CA 1
ATOM 1672 C C . LEU A 1 216 ? 0.817 2.319 -15.141 1.00 93.44 216 LEU A C 1
ATOM 1674 O O . LEU A 1 216 ? 1.681 2.919 -15.774 1.00 93.44 216 LEU A O 1
ATOM 1678 N N . LEU A 1 217 ? 0.571 1.019 -15.327 1.00 91.69 217 LEU A N 1
ATOM 1679 C CA . LEU A 1 217 ? 1.276 0.193 -16.312 1.00 91.69 217 LEU A CA 1
ATOM 1680 C C . LEU A 1 217 ? 0.964 0.604 -17.757 1.00 91.69 217 LEU A C 1
ATOM 1682 O O . LEU A 1 217 ? 1.845 0.536 -18.608 1.00 91.69 217 LEU A O 1
ATOM 1686 N N . LEU A 1 218 ? -0.264 1.044 -18.047 1.00 91.75 218 LEU A N 1
ATOM 1687 C CA . LEU A 1 218 ? -0.626 1.586 -19.360 1.00 91.75 218 LEU A CA 1
ATOM 1688 C C . LEU A 1 218 ? 0.102 2.900 -19.637 1.00 91.75 218 LEU A C 1
ATOM 1690 O O . LEU A 1 218 ? 0.630 3.075 -20.730 1.00 91.75 218 LEU A O 1
ATOM 1694 N N . PHE A 1 219 ? 0.180 3.790 -18.645 1.00 89.06 219 PHE A N 1
ATOM 1695 C CA . PHE A 1 219 ? 0.964 5.019 -18.763 1.00 89.06 219 PHE A CA 1
ATOM 1696 C C . PHE A 1 219 ? 2.455 4.716 -18.957 1.00 89.06 219 PHE A C 1
ATOM 1698 O O . PHE A 1 219 ? 3.112 5.351 -19.768 1.00 89.06 219 PHE A O 1
ATOM 1705 N N . ALA A 1 220 ? 2.967 3.687 -18.278 1.00 84.56 220 ALA A N 1
ATOM 1706 C CA . ALA A 1 220 ? 4.343 3.221 -18.405 1.00 84.56 220 ALA A CA 1
ATOM 1707 C C . ALA A 1 220 ? 4.693 2.623 -19.783 1.00 84.56 220 ALA A C 1
ATOM 1709 O O . ALA A 1 220 ? 5.854 2.305 -20.012 1.00 84.56 220 ALA A O 1
ATOM 1710 N N . ARG A 1 221 ? 3.725 2.415 -20.685 1.00 84.06 221 ARG A N 1
ATOM 1711 C CA . ARG A 1 221 ? 3.981 1.966 -22.066 1.00 84.06 221 ARG A CA 1
ATOM 1712 C C . ARG A 1 221 ? 4.153 3.105 -23.069 1.00 84.06 221 ARG A C 1
ATOM 1714 O O . ARG A 1 221 ? 4.542 2.823 -24.198 1.00 84.06 221 ARG A O 1
ATOM 1721 N N . ILE A 1 222 ? 3.774 4.322 -22.687 1.00 74.94 222 ILE A N 1
ATOM 1722 C CA . ILE A 1 222 ? 3.835 5.530 -23.518 1.00 74.94 222 ILE A CA 1
ATOM 1723 C C . ILE A 1 222 ? 5.200 6.189 -23.310 1.00 74.94 222 ILE A C 1
ATOM 1725 O O . ILE A 1 222 ? 5.745 6.689 -24.316 1.00 74.94 222 ILE A O 1
#

Radius of gyration: 20.73 Å; chains: 1; bounding box: 50×61×49 Å

Sequence (222 aa):
MNVEWVQRMGLVEKTREGILRVIAYLIPLVVQMPGMVSWIGLMSVPLLVFLIAMLGNGPTGIAEAVGFFVLNPLNPMNIAAYLGAIIALASILHLAVQKRKANGLVMSGPYRYVRHPQYLGLLLLTSGFTAWSYWVLIHTFGIGWLSPEGTVALWFVILIAYLGLALIEEKHLAGKFGEEYAVYRDRTGFFIPGVTTPPHDVLASTVLLSLVTVLLLLFARI

Secondary structure (DSSP, 8-state):
--GGGGGG--HHHHHHHHHHHHHHHHHHHHHHSS-HHHHHHHHHHHHHHHHHHHHHTHHHHHHHHHHHHHH-TT-HHHHHHHHHHHHHHHHHHHHHHHHHH-SS---SGGGGTBS-HHHHHHHHHHHHHHHHHHHHHHHTTT-SSS-HHHHHHHHHHHHHHHHHHHHHHHHHHHHHHTHHHHHHHHHSBSSSTT---TTHHHHHHHHHHHHHHHHHHHHTT-

pLDDT: mean 77.42, std 16.96, range [37.28, 96.44]